Protein AF-A0A812IUZ4-F1 (afdb_monomer_lite)

Radius of gyration: 31.96 Å; chains: 1; bounding box: 84×45×85 Å

Secondary structure (DSSP, 8-state):
-HHHHHHHHHHHHHHTTS----EEE--EEES-SS---SGGGHHHHHHHHHHTT--EEE-S-TT-EEEEEEHHHHHHHHHHHHHS-GGGGTT-S--EEEPP-EEEEHHHHHHHHHHH-S-GGGSPPEEE---HHHHHHHHTS-S----HHHHHTT----S-HHHHHHHHHHHHS-GGG--PPEEGGGSTTEEEEEE-SS-EEEEEEE-TT-BPPPEEE-S-EEEEE-S-EEEEEEETTS--EEEEEPTT-EEEE--SSS-EEEEEEE-SSS-EEEEEEE-GGGTTSPPPSS--------PPTTEEEEEEETTEEEEEE---TT---------S-----PPTT-----------

InterPro domains:
  IPR014710 RmlC-like jelly roll fold [G3DSA:2.60.120.10] (186-280)

Structure (mmCIF, N/CA/C/O backbone):
data_AF-A0A812IUZ4-F1
#
_entry.id   AF-A0A812IUZ4-F1
#
loop_
_atom_site.group_PDB
_atom_site.id
_atom_site.type_symbol
_atom_site.label_atom_id
_atom_site.label_alt_id
_atom_site.label_comp_id
_atom_site.label_asym_id
_atom_site.label_entity_id
_atom_site.label_seq_id
_atom_site.pdbx_PDB_ins_code
_atom_site.Cartn_x
_atom_site.Cartn_y
_atom_site.Cartn_z
_atom_site.occupancy
_atom_site.B_iso_or_equiv
_atom_site.auth_seq_id
_atom_site.auth_comp_id
_atom_site.auth_asym_id
_atom_site.auth_atom_id
_atom_site.pdbx_PDB_model_num
ATOM 1 N N . MET A 1 1 ? 32.723 0.798 -15.925 1.00 70.75 1 MET A N 1
ATOM 2 C CA . MET A 1 1 ? 33.598 0.303 -17.013 1.00 70.75 1 MET A CA 1
ATOM 3 C C . MET A 1 1 ? 32.994 -0.901 -17.735 1.00 70.75 1 MET A C 1
ATOM 5 O O . MET A 1 1 ? 32.743 -0.791 -18.923 1.00 70.75 1 MET A O 1
ATOM 9 N N . THR A 1 2 ? 32.671 -2.006 -17.051 1.00 92.94 2 THR A N 1
ATOM 10 C CA . THR A 1 2 ? 32.256 -3.274 -17.698 1.00 92.94 2 THR A CA 1
ATOM 11 C C . THR A 1 2 ? 31.099 -3.161 -18.702 1.00 92.94 2 THR A C 1
ATOM 13 O O . THR A 1 2 ? 31.208 -3.688 -19.804 1.00 92.94 2 THR A O 1
ATOM 16 N N . LYS A 1 3 ? 30.006 -2.457 -18.375 1.00 94.88 3 LYS A N 1
ATOM 17 C CA . LYS A 1 3 ? 28.840 -2.332 -19.273 1.00 94.88 3 LYS A CA 1
ATOM 18 C C . LYS A 1 3 ? 29.117 -1.513 -20.539 1.00 94.88 3 LYS A C 1
ATOM 20 O O . LYS A 1 3 ? 28.718 -1.940 -21.613 1.00 94.88 3 LYS A O 1
ATOM 25 N N . ALA A 1 4 ? 29.873 -0.420 -20.433 1.00 94.75 4 ALA A N 1
ATOM 26 C CA . ALA A 1 4 ? 30.257 0.390 -21.591 1.00 94.75 4 ALA A CA 1
ATOM 27 C C . ALA A 1 4 ? 31.156 -0.389 -22.572 1.00 94.75 4 ALA A C 1
ATOM 29 O O . ALA A 1 4 ? 30.997 -0.281 -23.782 1.00 94.75 4 ALA A O 1
ATOM 30 N N . CYS A 1 5 ? 32.059 -1.238 -22.066 1.00 97.31 5 CYS A N 1
ATOM 31 C CA . CYS A 1 5 ? 32.857 -2.119 -22.924 1.00 97.31 5 CYS A CA 1
ATOM 32 C C . CYS A 1 5 ? 31.978 -3.115 -23.702 1.00 97.31 5 CYS A C 1
ATOM 34 O O . CYS A 1 5 ? 32.232 -3.363 -24.877 1.00 97.31 5 CYS A O 1
ATOM 36 N N . MET A 1 6 ? 30.933 -3.661 -23.067 1.00 96.75 6 MET A N 1
ATOM 37 C CA . MET A 1 6 ? 30.003 -4.593 -23.718 1.00 96.75 6 MET A CA 1
ATOM 38 C C . MET A 1 6 ? 29.150 -3.909 -24.787 1.00 96.75 6 MET A C 1
ATOM 40 O O . MET A 1 6 ? 28.930 -4.485 -25.846 1.00 96.75 6 MET A O 1
ATOM 44 N N . GLU A 1 7 ? 28.718 -2.673 -24.540 1.00 96.62 7 GLU A N 1
ATOM 45 C CA . GLU A 1 7 ? 28.018 -1.847 -25.530 1.00 96.62 7 GLU A CA 1
ATOM 46 C C . GLU A 1 7 ? 28.850 -1.667 -26.809 1.00 96.62 7 GLU A C 1
ATOM 48 O O . GLU A 1 7 ? 28.374 -1.947 -27.910 1.00 96.62 7 GLU A O 1
ATOM 53 N N . LEU A 1 8 ? 30.123 -1.285 -26.661 1.00 95.88 8 LEU A N 1
ATOM 54 C CA . LEU A 1 8 ? 31.044 -1.126 -27.790 1.00 95.88 8 LEU A CA 1
ATOM 55 C C . LEU A 1 8 ? 31.291 -2.447 -28.529 1.00 95.88 8 LEU A C 1
ATOM 57 O O . LEU A 1 8 ? 31.291 -2.472 -29.760 1.00 95.88 8 LEU A O 1
ATOM 61 N N . LEU A 1 9 ? 31.465 -3.545 -27.789 1.00 96.38 9 LEU A N 1
ATOM 62 C CA . LEU A 1 9 ? 31.681 -4.871 -28.366 1.00 96.38 9 LEU A CA 1
ATOM 63 C C . LEU A 1 9 ? 30.475 -5.338 -29.191 1.00 96.38 9 LEU A C 1
ATOM 65 O O . LEU A 1 9 ? 30.644 -5.806 -30.315 1.00 96.38 9 LEU A O 1
ATOM 69 N N . ILE A 1 10 ? 29.260 -5.178 -28.656 1.00 95.88 10 ILE A N 1
ATOM 70 C CA . ILE A 1 10 ? 28.021 -5.550 -29.353 1.00 95.88 10 ILE A CA 1
ATOM 71 C C . ILE A 1 10 ? 27.843 -4.697 -30.612 1.00 95.88 10 ILE A C 1
ATOM 73 O O . ILE A 1 10 ? 27.482 -5.235 -31.661 1.00 95.88 10 ILE A O 1
ATOM 77 N N . ASN A 1 11 ? 28.144 -3.398 -30.541 1.00 95.38 11 ASN A N 1
ATOM 78 C CA . ASN A 1 11 ? 28.117 -2.519 -31.709 1.00 95.38 11 ASN A CA 1
ATOM 79 C C . ASN A 1 11 ? 29.096 -2.982 -32.803 1.00 95.38 11 ASN A C 1
ATOM 81 O O . ASN A 1 11 ? 28.696 -3.078 -33.966 1.00 95.38 11 ASN A O 1
ATOM 85 N N . ASP A 1 12 ? 30.343 -3.332 -32.460 1.00 96.06 12 ASP A N 1
ATOM 86 C CA . ASP A 1 12 ? 31.312 -3.816 -33.457 1.00 96.06 12 ASP A CA 1
ATOM 87 C C . ASP A 1 12 ? 30.902 -5.167 -34.059 1.00 96.06 12 ASP A C 1
ATOM 89 O O . ASP A 1 12 ? 30.933 -5.340 -35.279 1.00 96.06 12 ASP A O 1
ATOM 93 N N . PHE A 1 13 ? 30.438 -6.103 -33.229 1.00 96.62 13 PHE A N 1
ATOM 94 C CA . PHE A 1 13 ? 29.978 -7.412 -33.699 1.00 96.62 13 PHE A CA 1
ATOM 95 C C . PHE A 1 13 ? 28.753 -7.284 -34.610 1.00 96.62 13 PHE A C 1
ATOM 97 O O . PHE A 1 13 ? 28.656 -7.998 -35.608 1.00 96.62 13 PHE A O 1
ATOM 104 N N . THR A 1 14 ? 27.856 -6.341 -34.312 1.00 94.75 14 THR A N 1
ATOM 105 C CA . THR A 1 14 ? 26.679 -6.078 -35.148 1.00 94.75 14 THR A CA 1
ATOM 106 C C . THR A 1 14 ? 27.063 -5.460 -36.483 1.00 94.75 14 THR A C 1
ATOM 108 O O . THR A 1 14 ? 26.625 -5.932 -37.527 1.00 94.75 14 THR A O 1
ATOM 111 N N . ARG A 1 15 ? 27.953 -4.459 -36.486 1.00 93.06 15 ARG A N 1
ATOM 112 C CA . ARG A 1 15 ? 28.481 -3.853 -37.720 1.00 93.06 15 ARG A CA 1
ATOM 113 C C . ARG A 1 15 ? 29.168 -4.876 -38.627 1.00 93.06 15 ARG A C 1
ATOM 115 O O . ARG A 1 15 ? 29.108 -4.754 -39.847 1.00 93.06 15 ARG A O 1
ATOM 122 N N . ARG A 1 16 ? 29.851 -5.860 -38.036 1.00 95.06 16 ARG A N 1
ATOM 123 C CA . ARG A 1 16 ? 30.539 -6.944 -38.755 1.00 95.06 16 ARG A CA 1
ATOM 124 C C . ARG A 1 16 ? 29.613 -8.097 -39.153 1.00 95.06 16 ARG A C 1
ATOM 126 O O . ARG A 1 16 ? 30.103 -9.082 -39.695 1.00 95.06 16 ARG A O 1
ATOM 133 N N . ASN A 1 17 ? 28.305 -7.972 -38.914 1.00 93.06 17 ASN A N 1
ATOM 134 C CA . ASN A 1 17 ? 27.285 -8.985 -39.192 1.00 93.06 17 ASN A CA 1
ATOM 135 C C . ASN A 1 17 ? 27.531 -10.328 -38.482 1.00 93.06 17 ASN A C 1
ATOM 137 O O . ASN A 1 17 ? 27.126 -11.378 -38.974 1.00 93.06 17 ASN A O 1
ATOM 141 N N . PHE A 1 18 ? 28.196 -10.312 -37.323 1.00 96.69 18 PHE A N 1
ATOM 142 C CA . PHE A 1 18 ? 28.367 -11.515 -36.503 1.00 96.69 18 PHE A CA 1
ATOM 143 C C . PHE A 1 18 ? 27.127 -11.816 -35.661 1.00 96.69 18 PHE A C 1
ATOM 145 O O . PHE A 1 18 ? 26.836 -12.976 -35.387 1.00 96.69 18 PHE A O 1
ATOM 152 N N . VAL A 1 19 ? 26.400 -10.772 -35.253 1.00 95.00 19 VAL A N 1
ATOM 153 C CA . VAL A 1 19 ? 25.140 -10.849 -34.500 1.00 95.00 19 VAL A CA 1
ATOM 154 C C . VAL A 1 19 ? 24.210 -9.715 -34.935 1.00 95.00 19 VAL A C 1
ATOM 156 O O . VAL A 1 19 ? 24.679 -8.693 -35.423 1.00 95.00 19 VAL A O 1
ATOM 159 N N . ASP A 1 20 ? 22.904 -9.844 -34.705 1.00 94.12 20 ASP A N 1
ATOM 160 C CA . ASP A 1 20 ? 21.959 -8.717 -34.767 1.00 94.12 20 ASP A CA 1
ATOM 161 C C . ASP A 1 20 ? 21.753 -8.144 -33.354 1.00 94.12 20 ASP A C 1
ATOM 163 O O . ASP A 1 20 ? 20.811 -8.491 -32.633 1.00 94.12 20 ASP A O 1
ATOM 167 N N . GLY A 1 21 ? 22.725 -7.349 -32.902 1.00 94.75 21 GLY A N 1
ATOM 168 C CA . GLY A 1 21 ? 22.805 -6.870 -31.527 1.00 94.75 21 GLY A CA 1
ATOM 169 C C . GLY A 1 21 ? 21.864 -5.706 -31.226 1.00 94.75 21 GLY A C 1
ATOM 170 O O . GLY A 1 21 ? 21.647 -4.812 -32.044 1.00 94.75 21 GLY A O 1
ATOM 171 N N . ARG A 1 22 ? 21.332 -5.702 -30.001 1.00 94.69 22 ARG A N 1
ATOM 172 C CA . ARG A 1 22 ? 20.475 -4.652 -29.433 1.00 94.69 22 ARG A CA 1
ATOM 173 C C . ARG A 1 22 ? 20.888 -4.442 -27.981 1.00 94.69 22 ARG A C 1
ATOM 175 O O . ARG A 1 22 ? 21.024 -5.424 -27.250 1.00 94.69 22 ARG A O 1
ATOM 182 N N . VAL A 1 23 ? 21.082 -3.196 -27.550 1.00 95.88 23 VAL A N 1
ATOM 183 C CA . VAL A 1 23 ? 21.494 -2.897 -26.172 1.00 95.88 23 VAL A CA 1
ATOM 184 C C . VAL A 1 23 ? 20.559 -1.882 -25.528 1.00 95.88 23 VAL A C 1
ATOM 186 O O . VAL A 1 23 ? 20.437 -0.742 -25.970 1.00 95.88 23 VAL A O 1
ATOM 189 N N . ALA A 1 24 ? 19.916 -2.308 -24.444 1.00 96.31 24 ALA A N 1
ATOM 190 C CA . ALA A 1 24 ? 19.036 -1.480 -23.633 1.00 96.31 24 ALA A CA 1
ATOM 191 C C . ALA A 1 24 ? 19.748 -1.042 -22.347 1.00 96.31 24 ALA A C 1
ATOM 193 O O . ALA A 1 24 ? 20.126 -1.873 -21.517 1.00 96.31 24 ALA A O 1
ATOM 194 N N . ARG A 1 25 ? 19.884 0.271 -22.150 1.00 96.25 25 ARG A N 1
ATOM 195 C CA . ARG A 1 25 ? 20.281 0.856 -20.866 1.00 96.25 25 ARG A CA 1
ATOM 196 C C . ARG A 1 25 ? 19.036 1.003 -20.005 1.00 96.25 25 ARG A C 1
ATOM 198 O O . ARG A 1 25 ? 18.167 1.828 -20.292 1.00 96.25 25 ARG A O 1
ATOM 205 N N . LEU A 1 26 ? 18.936 0.155 -18.987 1.00 95.31 26 LEU A N 1
ATOM 206 C CA . LEU A 1 26 ? 17.773 0.101 -18.109 1.00 95.31 26 LEU A CA 1
ATOM 207 C C . LEU A 1 26 ? 17.853 1.208 -17.039 1.00 95.31 26 LEU A C 1
ATOM 209 O O . LEU A 1 26 ? 18.923 1.386 -16.452 1.00 95.31 26 LEU A O 1
ATOM 213 N N . PRO A 1 27 ? 16.737 1.896 -16.745 1.00 95.06 27 PRO A N 1
ATOM 214 C CA . PRO A 1 27 ? 16.579 2.707 -15.545 1.00 95.06 27 PRO A CA 1
ATOM 215 C C . PRO A 1 27 ? 16.565 1.822 -14.293 1.00 95.06 27 PRO A C 1
ATOM 217 O O . PRO A 1 27 ? 16.608 0.587 -14.368 1.00 95.06 27 PRO A O 1
ATOM 220 N N . THR A 1 28 ? 16.426 2.438 -13.120 1.00 94.62 28 THR A N 1
ATOM 221 C CA . THR A 1 28 ? 16.206 1.674 -11.889 1.00 94.62 28 THR A CA 1
ATOM 222 C C . THR A 1 28 ? 14.823 1.024 -11.907 1.00 94.62 28 THR A C 1
ATOM 224 O O . THR A 1 28 ? 13.794 1.691 -11.869 1.00 94.62 28 THR A O 1
ATOM 227 N N . VAL A 1 29 ? 14.799 -0.307 -11.961 1.00 94.75 29 VAL A N 1
ATOM 228 C CA . VAL A 1 29 ? 13.561 -1.098 -12.008 1.00 94.75 29 VAL A CA 1
ATOM 229 C C . VAL A 1 29 ? 12.943 -1.206 -10.617 1.00 94.75 29 VAL A C 1
ATOM 231 O O . VAL A 1 29 ? 13.605 -1.737 -9.716 1.00 94.75 29 VAL A O 1
ATOM 234 N N . ILE A 1 30 ? 11.698 -0.741 -10.461 1.00 95.69 30 ILE A N 1
ATOM 235 C CA . ILE A 1 30 ? 10.949 -0.734 -9.194 1.00 95.69 30 ILE A CA 1
ATOM 236 C C . ILE A 1 30 ? 9.468 -1.134 -9.380 1.00 95.69 30 ILE A C 1
ATOM 238 O O . ILE A 1 30 ? 8.933 -0.999 -10.478 1.00 95.69 30 ILE A O 1
ATOM 242 N N . PRO A 1 31 ? 8.788 -1.569 -8.305 1.00 93.94 31 PRO A N 1
ATOM 243 C CA . PRO A 1 31 ? 9.379 -2.125 -7.096 1.00 93.94 31 PRO A CA 1
ATOM 244 C C . PRO A 1 31 ? 9.924 -3.521 -7.404 1.00 93.94 31 PRO A C 1
ATOM 246 O O . PRO A 1 31 ? 9.325 -4.285 -8.160 1.00 93.94 31 PRO A O 1
ATOM 249 N N . ARG A 1 32 ? 11.070 -3.874 -6.821 1.00 91.69 32 ARG A N 1
ATOM 250 C CA . ARG A 1 32 ? 11.578 -5.252 -6.899 1.00 91.69 32 ARG A CA 1
ATOM 251 C C . ARG A 1 32 ? 10.920 -6.116 -5.827 1.00 91.69 32 ARG A C 1
ATOM 253 O O . ARG A 1 32 ? 10.988 -5.707 -4.671 1.00 91.69 32 ARG A O 1
ATOM 260 N N . PRO A 1 33 ? 10.388 -7.310 -6.149 1.00 87.50 33 PRO A N 1
ATOM 261 C CA . PRO A 1 33 ? 9.753 -8.191 -5.161 1.00 87.50 33 PRO A CA 1
ATOM 262 C C . PRO A 1 33 ? 10.665 -8.586 -3.995 1.00 87.50 33 PRO A C 1
ATOM 264 O O . PRO A 1 33 ? 10.203 -8.686 -2.859 1.00 87.50 33 PRO A O 1
ATOM 267 N N . GLU A 1 34 ? 11.960 -8.746 -4.271 1.00 86.56 34 GLU A N 1
ATOM 268 C CA . GLU A 1 34 ? 12.972 -9.123 -3.286 1.00 86.56 34 GLU A CA 1
ATOM 269 C C . GLU A 1 34 ? 13.919 -7.959 -2.947 1.00 86.56 34 GLU A C 1
ATOM 271 O O . GLU A 1 34 ? 14.242 -7.138 -3.824 1.00 86.56 34 GLU A O 1
ATOM 276 N N . PRO A 1 35 ? 14.369 -7.857 -1.681 1.00 83.69 35 PRO A N 1
ATOM 277 C CA . PRO A 1 35 ? 15.307 -6.832 -1.241 1.00 83.69 35 PRO A CA 1
ATOM 278 C C . PRO A 1 35 ? 16.663 -6.965 -1.934 1.00 83.69 35 PRO A C 1
ATOM 280 O O . PRO A 1 35 ? 17.095 -8.042 -2.340 1.00 83.69 35 PRO A O 1
ATOM 283 N N . ASN A 1 36 ? 17.357 -5.837 -2.062 1.00 83.88 36 ASN A N 1
ATOM 284 C CA . ASN A 1 36 ? 18.739 -5.792 -2.521 1.00 83.88 36 ASN A CA 1
ATOM 285 C C . ASN A 1 36 ? 19.501 -4.691 -1.775 1.00 83.88 36 ASN A C 1
ATOM 287 O O . ASN A 1 36 ? 18.893 -3.779 -1.228 1.00 83.88 36 ASN A O 1
ATOM 291 N N . SER A 1 37 ? 20.829 -4.770 -1.784 1.00 81.62 37 SER A N 1
ATOM 292 C CA . SER A 1 37 ? 21.727 -3.821 -1.112 1.00 81.62 37 SER A CA 1
ATOM 293 C C . SER A 1 37 ? 22.181 -2.650 -1.997 1.00 81.62 37 SER A C 1
ATOM 295 O O . SER A 1 37 ? 23.149 -1.962 -1.673 1.00 81.62 37 SER A O 1
ATOM 297 N N . GLY A 1 38 ? 21.534 -2.424 -3.144 1.00 85.12 38 GLY A N 1
ATOM 298 C CA . GLY A 1 38 ? 21.890 -1.329 -4.044 1.00 85.12 38 GLY A CA 1
ATOM 299 C C . GLY A 1 38 ? 21.536 0.038 -3.455 1.00 85.12 38 GLY A C 1
ATOM 300 O O . GLY A 1 38 ? 20.523 0.179 -2.780 1.00 85.12 38 GLY A O 1
ATOM 301 N N . LEU A 1 39 ? 22.317 1.080 -3.769 1.00 86.69 39 LEU A N 1
ATOM 302 C CA . LEU A 1 39 ? 22.005 2.454 -3.334 1.00 86.69 39 LEU A CA 1
ATOM 303 C C . LEU A 1 39 ? 20.568 2.902 -3.690 1.00 86.69 39 LEU A C 1
ATOM 305 O O . LEU A 1 39 ? 19.929 3.530 -2.849 1.00 86.69 39 LEU A O 1
ATOM 309 N N . PRO A 1 40 ? 20.018 2.575 -4.879 1.00 91.38 40 PRO A N 1
ATOM 310 C CA . PRO A 1 40 ? 18.638 2.923 -5.225 1.00 91.38 40 PRO A CA 1
ATOM 311 C C . PRO A 1 40 ? 17.563 2.016 -4.595 1.00 91.38 40 PRO A C 1
ATOM 313 O O . PRO A 1 40 ? 16.390 2.164 -4.939 1.00 91.38 40 PRO A O 1
ATOM 316 N N . ALA A 1 41 ? 17.913 1.067 -3.715 1.00 92.12 41 ALA A N 1
ATOM 317 C CA . ALA A 1 41 ? 16.961 0.106 -3.141 1.00 92.12 41 ALA A CA 1
ATOM 318 C C . ALA A 1 41 ? 15.777 0.786 -2.438 1.00 92.12 41 ALA A C 1
ATOM 320 O O . ALA A 1 41 ? 14.643 0.334 -2.592 1.00 92.12 41 ALA A O 1
ATOM 321 N N . ALA A 1 42 ? 16.010 1.943 -1.809 1.00 94.81 42 ALA A N 1
ATOM 322 C CA . ALA A 1 42 ? 14.976 2.727 -1.136 1.00 94.81 42 ALA A CA 1
ATOM 323 C C . ALA A 1 42 ? 13.779 3.092 -2.044 1.00 94.81 42 ALA A C 1
ATOM 325 O O . ALA A 1 42 ? 12.660 3.211 -1.553 1.00 94.81 42 ALA A O 1
ATOM 326 N N . PHE A 1 43 ? 13.981 3.221 -3.365 1.00 96.25 43 PHE A N 1
ATOM 327 C CA . PHE A 1 43 ? 12.897 3.485 -4.328 1.00 96.25 43 PHE A CA 1
ATOM 328 C C . PHE A 1 43 ? 11.983 2.269 -4.540 1.00 96.25 43 PHE A C 1
ATOM 330 O O . PHE A 1 43 ? 10.831 2.427 -4.929 1.00 96.25 43 PHE A O 1
ATOM 337 N N . SER A 1 44 ? 12.475 1.052 -4.285 1.00 96.12 44 SER A N 1
ATOM 338 C CA . SER A 1 44 ? 11.616 -0.132 -4.159 1.00 96.12 44 SER A CA 1
ATOM 339 C C . SER A 1 44 ? 11.019 -0.232 -2.761 1.00 96.12 44 SER A C 1
ATOM 341 O O . SER A 1 44 ? 9.837 -0.536 -2.641 1.00 96.12 44 SER A O 1
ATOM 343 N N . ASP A 1 45 ? 11.811 0.030 -1.720 1.00 95.50 45 ASP A N 1
ATOM 344 C CA . ASP A 1 45 ? 11.404 -0.188 -0.328 1.00 95.50 45 ASP A CA 1
ATOM 345 C C . ASP A 1 45 ? 10.239 0.718 0.087 1.00 95.50 45 ASP A C 1
ATOM 347 O O . ASP A 1 45 ? 9.329 0.246 0.764 1.00 95.50 45 ASP A O 1
ATOM 351 N N . VAL A 1 46 ? 10.206 1.970 -0.398 1.00 96.06 46 VAL A N 1
ATOM 352 C CA . VAL A 1 46 ? 9.105 2.927 -0.157 1.00 96.06 46 VAL A CA 1
ATOM 353 C C . VAL A 1 46 ? 7.747 2.435 -0.672 1.00 96.06 46 VAL A C 1
ATOM 355 O O . VAL A 1 46 ? 6.716 2.896 -0.197 1.00 96.06 46 VAL A O 1
ATOM 358 N N . LEU A 1 47 ? 7.733 1.497 -1.624 1.00 94.88 47 LEU A N 1
ATOM 359 C CA . LEU A 1 47 ? 6.513 0.867 -2.131 1.00 94.88 47 LEU A CA 1
ATOM 360 C C . LEU A 1 47 ? 6.327 -0.536 -1.546 1.00 94.88 47 LEU A C 1
ATOM 362 O O . LEU A 1 47 ? 5.278 -0.842 -0.988 1.00 94.88 47 LEU A O 1
ATOM 366 N N . ARG A 1 48 ? 7.347 -1.393 -1.653 1.00 93.69 48 ARG A N 1
ATOM 367 C CA . ARG A 1 48 ? 7.257 -2.818 -1.318 1.00 93.69 48 ARG A CA 1
ATOM 368 C C . ARG A 1 48 ? 6.969 -3.073 0.155 1.00 93.69 48 ARG A C 1
ATOM 370 O O . ARG A 1 48 ? 6.134 -3.923 0.452 1.00 93.69 48 ARG A O 1
ATOM 377 N N . GLU A 1 49 ? 7.718 -2.441 1.057 1.00 92.62 49 GLU A N 1
ATOM 378 C CA . GLU A 1 49 ? 7.602 -2.749 2.486 1.00 92.62 49 GLU A CA 1
ATOM 379 C C . GLU A 1 49 ? 6.237 -2.313 3.032 1.00 92.62 49 GLU A C 1
ATOM 381 O O . GLU A 1 49 ? 5.534 -3.172 3.577 1.00 92.62 49 GLU A O 1
ATOM 386 N N . PRO A 1 50 ? 5.776 -1.069 2.780 1.00 91.81 50 PRO A N 1
ATOM 387 C CA . PRO A 1 50 ? 4.464 -0.626 3.229 1.00 91.81 50 PRO A CA 1
ATOM 388 C C . PRO A 1 50 ? 3.327 -1.464 2.655 1.00 91.81 50 PRO A C 1
ATOM 390 O O . PRO A 1 50 ? 2.446 -1.864 3.406 1.00 91.81 50 PRO A O 1
ATOM 393 N N . LEU A 1 51 ? 3.376 -1.805 1.361 1.00 87.62 51 LEU A N 1
ATOM 394 C CA . LEU A 1 51 ? 2.368 -2.655 0.717 1.00 87.62 51 LEU A CA 1
ATOM 395 C C . LEU A 1 51 ? 2.288 -4.072 1.307 1.00 87.62 51 LEU A C 1
ATOM 397 O O . LEU A 1 51 ? 1.276 -4.743 1.147 1.00 87.62 51 LEU A O 1
ATOM 401 N N . ARG A 1 52 ? 3.332 -4.531 2.004 1.00 85.38 52 ARG A N 1
ATOM 402 C CA . ARG A 1 52 ? 3.350 -5.804 2.743 1.00 85.38 52 ARG A CA 1
ATOM 403 C C . ARG A 1 52 ? 3.032 -5.634 4.234 1.00 85.38 52 ARG A C 1
ATOM 405 O O . ARG A 1 52 ? 3.258 -6.563 5.006 1.00 85.38 52 ARG A O 1
ATOM 412 N N . GLY A 1 53 ? 2.575 -4.455 4.658 1.00 85.44 53 GLY A N 1
ATOM 413 C CA . GLY A 1 53 ? 2.334 -4.124 6.064 1.00 85.44 53 GLY A CA 1
ATOM 414 C C . GLY A 1 53 ? 3.612 -4.015 6.908 1.00 85.44 53 GLY A C 1
ATOM 415 O O . GLY A 1 53 ? 3.538 -4.009 8.135 1.00 85.44 53 GLY A O 1
ATOM 416 N N . ARG A 1 54 ? 4.798 -3.959 6.284 1.00 87.06 54 ARG A N 1
ATOM 417 C CA . ARG A 1 54 ? 6.095 -3.928 6.979 1.00 87.06 54 ARG A CA 1
ATOM 418 C C . ARG A 1 54 ? 6.636 -2.499 7.068 1.00 87.06 54 ARG A C 1
ATOM 420 O O . ARG A 1 54 ? 6.527 -1.751 6.096 1.00 87.06 54 ARG A O 1
ATOM 427 N N . PRO A 1 55 ? 7.233 -2.097 8.202 1.00 91.12 55 PRO A N 1
ATOM 428 C CA . PRO A 1 55 ? 7.816 -0.768 8.323 1.00 91.12 55 PRO A CA 1
ATOM 429 C C . PRO A 1 55 ? 8.986 -0.584 7.346 1.00 91.12 55 PRO A C 1
ATOM 431 O O . PRO A 1 55 ? 9.776 -1.502 7.125 1.00 91.12 55 PRO A O 1
ATOM 434 N N . ALA A 1 56 ? 9.110 0.622 6.796 1.00 93.88 56 ALA A N 1
ATOM 435 C CA . ALA A 1 56 ? 10.161 1.006 5.861 1.00 93.88 56 ALA A CA 1
ATOM 436 C C . ALA A 1 56 ? 10.984 2.158 6.449 1.00 93.88 56 ALA A C 1
ATOM 438 O O . ALA A 1 56 ? 10.489 3.279 6.556 1.00 93.88 56 ALA A O 1
ATOM 439 N N . VAL A 1 57 ? 12.242 1.894 6.808 1.00 94.88 57 VAL A N 1
ATOM 440 C CA . VAL A 1 57 ? 13.184 2.933 7.251 1.00 94.88 57 VAL A CA 1
ATOM 441 C C . VAL A 1 57 ? 14.054 3.341 6.066 1.00 94.88 57 VAL A C 1
ATOM 443 O O . VAL A 1 57 ? 14.937 2.598 5.636 1.00 94.88 57 VAL A O 1
ATOM 446 N N . LEU A 1 58 ? 13.796 4.521 5.509 1.00 95.56 58 LEU A N 1
ATOM 447 C CA . LEU A 1 58 ? 14.451 5.007 4.299 1.00 95.56 58 LEU A CA 1
ATOM 448 C C . LEU A 1 58 ? 15.664 5.868 4.655 1.00 95.56 58 LEU A C 1
ATOM 450 O O . LEU A 1 58 ? 15.543 6.925 5.270 1.00 95.56 58 LEU A O 1
ATOM 454 N N . ARG A 1 59 ? 16.846 5.438 4.205 1.00 95.25 59 ARG A N 1
ATOM 455 C CA . ARG A 1 59 ? 18.138 6.109 4.459 1.00 95.25 59 ARG A CA 1
ATOM 456 C C . ARG A 1 59 ? 18.449 7.261 3.496 1.00 95.25 59 ARG A C 1
ATOM 458 O O . ARG A 1 59 ? 19.573 7.755 3.456 1.00 95.25 59 ARG A O 1
ATOM 465 N N . LEU A 1 60 ? 17.472 7.684 2.700 1.00 96.06 60 LEU A N 1
ATOM 466 C CA . LEU A 1 60 ? 17.588 8.757 1.713 1.00 96.06 60 LEU A CA 1
ATOM 467 C C . LEU A 1 60 ? 16.602 9.881 2.033 1.00 96.06 60 LEU A C 1
ATOM 469 O O . LEU A 1 60 ? 15.584 9.645 2.680 1.00 96.06 60 LEU A O 1
ATOM 473 N N . LYS A 1 61 ? 16.880 11.103 1.565 1.00 96.44 61 LYS A N 1
ATOM 474 C CA . LYS A 1 61 ? 15.947 12.224 1.743 1.00 96.44 61 LYS A CA 1
ATOM 475 C C . LYS A 1 61 ? 14.69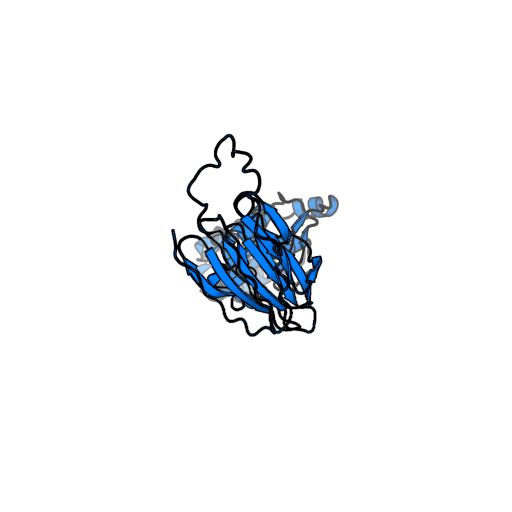0 12.052 0.871 1.00 96.44 61 LYS A C 1
ATOM 477 O O . LYS A 1 61 ? 14.813 11.542 -0.245 1.00 96.44 61 LYS A O 1
ATOM 482 N N . PRO A 1 62 ? 13.509 12.516 1.325 1.00 96.56 62 PRO A N 1
ATOM 483 C CA . PRO A 1 62 ? 12.264 12.430 0.554 1.00 96.56 62 PRO A CA 1
ATOM 484 C C . PRO A 1 62 ? 12.338 13.072 -0.842 1.00 96.56 62 PRO A C 1
ATOM 486 O O . PRO A 1 62 ? 11.744 12.562 -1.788 1.00 96.56 62 PRO A O 1
ATOM 489 N N . ASP A 1 63 ? 13.103 14.155 -0.984 1.00 96.38 63 ASP A N 1
ATOM 490 C CA . ASP A 1 63 ? 13.270 14.930 -2.219 1.00 96.38 63 ASP A CA 1
ATOM 491 C C . ASP A 1 63 ? 14.311 14.340 -3.189 1.00 96.38 63 ASP A C 1
ATOM 493 O O . ASP A 1 63 ? 14.504 14.865 -4.288 1.00 96.38 63 ASP A O 1
ATOM 497 N N . MET A 1 64 ? 14.976 13.234 -2.825 1.00 95.06 64 MET A N 1
ATOM 498 C CA . MET A 1 64 ? 15.934 12.571 -3.711 1.00 95.06 64 MET A CA 1
ATOM 499 C C . MET A 1 64 ? 15.234 12.075 -4.971 1.00 95.06 64 MET A C 1
ATOM 501 O O . MET A 1 64 ? 14.364 11.206 -4.913 1.00 95.06 64 MET A O 1
ATOM 505 N N . LYS A 1 65 ? 15.662 12.605 -6.119 1.00 95.25 65 LYS A N 1
ATOM 506 C CA . LYS A 1 65 ? 15.108 12.289 -7.435 1.00 95.25 65 LYS A CA 1
ATOM 507 C C . LYS A 1 65 ? 15.902 11.197 -8.142 1.00 95.25 65 LYS A C 1
ATOM 509 O O . LYS A 1 65 ? 17.133 11.203 -8.113 1.00 95.25 65 LYS A O 1
ATOM 514 N N . HIS A 1 66 ? 15.210 10.296 -8.835 1.00 96.12 66 HIS A N 1
ATOM 515 C CA . HIS A 1 66 ? 15.850 9.235 -9.607 1.00 96.12 66 HIS A CA 1
ATOM 516 C C . HIS A 1 66 ? 15.029 8.805 -10.830 1.00 96.12 66 HIS A C 1
ATOM 518 O O . HIS A 1 66 ? 13.810 8.975 -10.868 1.00 96.12 66 HIS A O 1
ATOM 524 N N . ALA A 1 67 ? 15.712 8.252 -11.838 1.00 96.31 67 ALA A N 1
ATOM 525 C CA . ALA A 1 67 ? 15.081 7.683 -13.025 1.00 96.31 67 ALA A CA 1
ATOM 526 C C . ALA A 1 67 ? 14.671 6.226 -12.759 1.00 96.31 67 ALA A C 1
ATOM 528 O O . ALA A 1 67 ? 15.521 5.361 -12.525 1.00 96.31 67 ALA A O 1
ATOM 529 N N . VAL A 1 68 ? 13.369 5.953 -12.803 1.00 96.62 68 VAL A N 1
ATOM 530 C CA . VAL A 1 68 ? 12.784 4.655 -12.454 1.00 96.62 68 VAL A CA 1
ATOM 531 C C . VAL A 1 68 ? 11.881 4.116 -13.562 1.00 96.62 68 VAL A C 1
ATOM 533 O O . VAL A 1 68 ? 11.410 4.871 -14.413 1.00 96.62 68 VAL A O 1
ATOM 536 N N . CYS A 1 69 ? 11.642 2.806 -13.563 1.00 96.00 69 CYS A N 1
ATOM 537 C CA . CYS A 1 69 ? 10.719 2.149 -14.489 1.00 96.00 69 CYS A CA 1
ATOM 538 C C . CYS A 1 69 ? 10.032 0.948 -13.825 1.00 96.00 69 CYS A C 1
ATOM 540 O O . CYS A 1 69 ? 10.669 0.203 -13.073 1.00 96.00 69 CYS A O 1
ATOM 542 N N . GLY A 1 70 ? 8.745 0.760 -14.122 1.00 94.94 70 GLY A N 1
ATOM 543 C CA . GLY A 1 70 ? 7.977 -0.414 -13.725 1.00 94.94 70 GLY A CA 1
ATOM 544 C C . GLY A 1 70 ? 8.436 -1.671 -14.466 1.00 94.94 70 GLY A C 1
ATOM 545 O O . GLY A 1 70 ? 8.717 -1.646 -15.667 1.00 94.94 70 GLY A O 1
ATOM 546 N N . TYR A 1 71 ? 8.490 -2.812 -13.773 1.00 91.56 71 TYR A N 1
ATOM 547 C CA . TYR A 1 71 ? 8.961 -4.070 -14.370 1.00 91.56 71 TYR A CA 1
ATOM 548 C C . TYR A 1 71 ? 8.101 -4.526 -15.565 1.00 91.56 71 TYR A C 1
ATOM 550 O O . TYR A 1 71 ? 8.651 -5.021 -16.548 1.00 91.56 71 TYR A O 1
ATOM 558 N N . ARG A 1 72 ? 6.778 -4.302 -15.542 1.00 89.44 72 ARG A N 1
ATOM 559 C CA . ARG A 1 72 ? 5.867 -4.670 -16.645 1.00 89.44 72 ARG A CA 1
ATOM 560 C C . ARG A 1 72 ? 6.167 -3.912 -17.935 1.00 89.44 72 ARG A C 1
ATOM 562 O O . ARG A 1 72 ? 6.317 -4.523 -18.995 1.00 89.44 72 ARG A O 1
ATOM 569 N N . VAL A 1 73 ? 6.297 -2.587 -17.843 1.00 89.81 73 VAL A N 1
ATOM 570 C CA . VAL A 1 73 ? 6.652 -1.735 -18.988 1.00 89.81 73 VAL A CA 1
ATOM 571 C C . VAL A 1 73 ? 8.040 -2.090 -19.506 1.00 89.81 73 VAL A C 1
ATOM 573 O O . VAL A 1 73 ? 8.232 -2.203 -20.719 1.00 89.81 73 VAL A O 1
ATOM 576 N N . LEU A 1 74 ? 8.992 -2.351 -18.607 1.00 94.88 74 LEU A N 1
ATOM 577 C CA . LEU A 1 74 ? 10.331 -2.771 -18.997 1.00 94.88 74 LEU A CA 1
ATOM 578 C C . LEU A 1 74 ? 10.326 -4.086 -19.780 1.00 94.88 74 LEU A C 1
ATOM 580 O O . LEU A 1 74 ? 10.930 -4.148 -20.849 1.00 94.88 74 LEU A O 1
ATOM 584 N N . ILE A 1 75 ? 9.632 -5.115 -19.283 1.00 94.00 75 ILE A N 1
ATOM 585 C CA . ILE A 1 75 ? 9.514 -6.418 -19.955 1.00 94.00 75 ILE A CA 1
ATOM 586 C C . ILE A 1 75 ? 8.904 -6.235 -21.345 1.00 94.00 75 ILE A C 1
ATOM 588 O O . ILE A 1 75 ? 9.477 -6.705 -22.330 1.00 94.00 75 ILE A O 1
ATOM 592 N N . ARG A 1 76 ? 7.793 -5.493 -21.446 1.00 94.56 76 ARG A N 1
ATOM 593 C CA . ARG A 1 76 ? 7.153 -5.194 -22.735 1.00 94.56 76 ARG A CA 1
ATOM 594 C C . ARG A 1 76 ? 8.126 -4.526 -23.702 1.00 94.56 76 ARG A C 1
ATOM 596 O O . ARG A 1 76 ? 8.202 -4.926 -24.862 1.00 94.56 76 ARG A O 1
ATOM 603 N N . ASN A 1 77 ? 8.878 -3.536 -23.234 1.00 95.69 77 ASN A N 1
ATOM 604 C CA . ASN A 1 77 ? 9.827 -2.825 -24.076 1.00 95.69 77 ASN A CA 1
ATOM 605 C C . ASN A 1 77 ? 11.033 -3.688 -24.484 1.00 95.69 77 ASN A C 1
ATOM 607 O O . ASN A 1 77 ? 11.509 -3.545 -25.605 1.00 95.69 77 ASN A O 1
ATOM 611 N N . LEU A 1 78 ? 11.522 -4.580 -23.615 1.00 96.88 78 LEU A N 1
ATOM 612 C CA . LEU A 1 78 ? 12.604 -5.513 -23.950 1.00 96.88 78 LEU A CA 1
ATOM 613 C C . LEU A 1 78 ? 12.164 -6.522 -25.017 1.00 96.88 78 LEU A C 1
ATOM 615 O O . LEU A 1 78 ? 12.906 -6.756 -25.970 1.00 96.88 78 LEU A O 1
ATOM 619 N N . ILE A 1 79 ? 10.947 -7.063 -24.896 1.00 96.94 79 ILE A N 1
ATOM 620 C CA . ILE A 1 79 ? 10.345 -7.943 -25.909 1.00 96.94 79 ILE A CA 1
ATOM 621 C C . ILE A 1 79 ? 10.174 -7.188 -27.232 1.00 96.94 79 ILE A C 1
ATOM 623 O O . ILE A 1 79 ? 10.542 -7.699 -28.288 1.00 96.94 79 ILE A O 1
ATOM 627 N N . HIS A 1 80 ? 9.651 -5.959 -27.181 1.00 95.81 80 HIS A N 1
ATOM 628 C CA . HIS A 1 80 ? 9.487 -5.115 -28.365 1.00 95.81 80 HIS A CA 1
ATOM 629 C C . HIS A 1 80 ? 10.824 -4.846 -29.056 1.00 95.81 80 HIS A C 1
ATOM 631 O O . HIS A 1 80 ? 10.960 -5.101 -30.248 1.00 95.81 80 HIS A O 1
ATOM 637 N N . LEU A 1 81 ? 11.833 -4.409 -28.296 1.00 96.19 81 LEU A N 1
ATOM 638 C CA . LEU A 1 81 ? 13.174 -4.153 -28.811 1.00 96.19 81 LEU A CA 1
ATOM 639 C C . LEU A 1 81 ? 13.753 -5.398 -29.491 1.00 96.19 81 LEU A C 1
ATOM 641 O O . LEU A 1 81 ? 14.261 -5.291 -30.606 1.00 96.19 81 LEU A O 1
ATOM 645 N N . ALA A 1 82 ? 13.643 -6.565 -28.849 1.00 95.62 82 ALA A N 1
ATOM 646 C CA . ALA A 1 82 ? 14.128 -7.834 -29.389 1.00 95.62 82 ALA A CA 1
ATOM 647 C C . ALA A 1 82 ? 13.457 -8.216 -30.720 1.00 95.62 82 ALA A C 1
ATOM 649 O O . ALA A 1 82 ? 14.127 -8.749 -31.600 1.00 95.62 82 ALA A O 1
ATOM 650 N N . ASN A 1 83 ? 12.169 -7.901 -30.884 1.00 95.81 83 ASN A N 1
ATOM 651 C CA . ASN A 1 83 ? 11.383 -8.246 -32.071 1.00 95.81 83 ASN A CA 1
ATOM 652 C C . ASN A 1 83 ? 11.446 -7.206 -33.202 1.00 95.81 83 ASN A C 1
ATOM 654 O O . ASN A 1 83 ? 10.963 -7.481 -34.301 1.00 95.81 83 ASN A O 1
ATOM 658 N N . LEU A 1 84 ? 12.018 -6.018 -32.973 1.00 95.31 84 LEU A N 1
ATOM 659 C CA . LEU A 1 84 ? 12.162 -5.014 -34.029 1.00 95.31 84 LEU A CA 1
ATOM 660 C C . LEU A 1 84 ? 13.029 -5.551 -35.177 1.00 95.31 84 LEU A C 1
ATOM 662 O O . LEU A 1 84 ? 14.103 -6.101 -34.912 1.00 95.31 84 LEU A O 1
ATOM 666 N N . PRO A 1 85 ? 12.634 -5.354 -36.448 1.00 93.75 85 PRO A N 1
ATOM 667 C CA . PRO A 1 85 ? 13.457 -5.769 -37.576 1.00 93.75 85 PRO A CA 1
ATOM 668 C C . PRO A 1 85 ? 14.769 -4.979 -37.592 1.00 93.75 85 PRO A C 1
ATOM 670 O O . PRO A 1 85 ? 14.789 -3.792 -37.265 1.00 93.75 85 PRO A O 1
ATOM 673 N N . ALA A 1 86 ? 15.864 -5.599 -38.041 1.00 90.88 86 ALA A N 1
ATOM 674 C CA . ALA A 1 86 ? 17.174 -4.941 -38.111 1.00 90.88 86 ALA A CA 1
ATOM 675 C C . ALA A 1 86 ? 17.146 -3.627 -38.923 1.00 90.88 86 ALA A C 1
ATOM 677 O O . ALA A 1 86 ? 17.872 -2.686 -38.601 1.00 90.88 86 ALA A O 1
ATOM 678 N N . ALA A 1 87 ? 16.262 -3.541 -39.926 1.00 91.81 87 ALA A N 1
ATOM 679 C CA . ALA A 1 87 ? 16.032 -2.348 -40.741 1.00 91.81 87 ALA A CA 1
ATOM 680 C C . ALA A 1 87 ? 15.506 -1.139 -39.943 1.00 91.81 87 ALA A C 1
ATOM 682 O O . ALA A 1 87 ? 15.758 -0.005 -40.337 1.00 91.81 87 ALA A O 1
ATOM 683 N N . ALA A 1 88 ? 14.854 -1.350 -38.793 1.00 91.31 88 ALA A N 1
ATOM 684 C CA . ALA A 1 88 ? 14.411 -0.262 -37.915 1.00 91.31 88 ALA A CA 1
ATOM 685 C C . ALA A 1 88 ? 15.585 0.546 -37.327 1.00 91.31 88 ALA A C 1
ATOM 687 O O . ALA A 1 88 ? 15.397 1.652 -36.834 1.00 91.31 88 ALA A O 1
ATOM 688 N N . PHE A 1 89 ? 16.807 0.009 -37.395 1.00 91.44 89 PHE A N 1
ATOM 689 C CA . PHE A 1 89 ? 18.028 0.674 -36.945 1.00 91.44 89 PHE A CA 1
ATOM 690 C C . PHE A 1 89 ? 18.890 1.178 -38.111 1.00 91.44 89 PHE A C 1
ATOM 692 O O . PHE A 1 89 ? 20.022 1.584 -37.879 1.00 91.44 89 PHE A O 1
ATOM 699 N N . ALA A 1 90 ? 18.399 1.154 -39.356 1.00 83.12 90 ALA A N 1
ATOM 700 C CA . ALA A 1 90 ? 19.208 1.471 -40.539 1.00 83.12 90 ALA A CA 1
ATOM 701 C C . ALA A 1 90 ? 19.821 2.885 -40.514 1.00 83.12 90 ALA A C 1
ATOM 703 O O . ALA A 1 90 ? 20.890 3.101 -41.077 1.00 83.12 90 ALA A O 1
ATOM 704 N N . GLU A 1 91 ? 19.181 3.828 -39.822 1.00 80.94 91 GLU A N 1
ATOM 705 C CA . GLU A 1 91 ? 19.634 5.219 -39.708 1.00 80.94 91 GLU A CA 1
ATOM 706 C C . GLU A 1 91 ? 20.814 5.413 -38.738 1.00 80.94 91 GLU A C 1
ATOM 708 O O . GLU A 1 91 ? 21.413 6.487 -38.704 1.00 80.94 91 GLU A O 1
ATOM 713 N N . SER A 1 92 ? 21.167 4.404 -37.929 1.00 82.81 92 SER A N 1
ATOM 714 C CA . SER A 1 92 ? 22.278 4.511 -36.980 1.00 82.81 92 SER A CA 1
ATOM 715 C C . SER A 1 92 ? 22.954 3.176 -36.698 1.00 82.81 92 SER A C 1
ATOM 717 O O . SER A 1 92 ? 22.324 2.174 -36.365 1.00 82.81 92 SER A O 1
ATOM 719 N N . ILE A 1 93 ? 24.284 3.194 -36.733 1.00 83.69 93 ILE A N 1
ATOM 720 C CA . ILE A 1 93 ? 25.103 2.040 -36.369 1.00 83.69 93 ILE A CA 1
ATOM 721 C C . ILE A 1 93 ? 25.067 1.718 -34.874 1.00 83.69 93 ILE A C 1
ATOM 723 O O . ILE A 1 93 ? 25.344 0.585 -34.481 1.00 83.69 93 ILE A O 1
ATOM 727 N N . ASP A 1 94 ? 24.730 2.701 -34.040 1.00 91.31 94 ASP A N 1
ATOM 728 C CA . ASP A 1 94 ? 24.665 2.507 -32.601 1.00 91.31 94 ASP A CA 1
ATOM 729 C C . ASP A 1 94 ? 23.466 1.619 -32.262 1.00 91.31 94 ASP A C 1
ATOM 731 O O . ASP A 1 94 ? 22.330 1.953 -32.576 1.00 91.31 94 ASP A O 1
ATOM 735 N N . ARG A 1 95 ? 23.679 0.487 -31.602 1.00 93.62 95 ARG A N 1
ATOM 736 C CA . ARG A 1 95 ? 22.619 -0.418 -31.133 1.00 93.62 95 ARG A CA 1
ATOM 737 C C . ARG A 1 95 ? 22.222 -0.161 -29.687 1.00 93.62 95 ARG A C 1
ATOM 739 O O . ARG A 1 95 ? 21.343 -0.850 -29.171 1.00 93.62 95 ARG A O 1
ATOM 746 N N . CYS A 1 96 ? 22.842 0.829 -29.051 1.00 94.44 96 CYS A N 1
ATOM 747 C CA . CYS A 1 96 ? 22.574 1.210 -27.678 1.00 94.44 96 CYS A CA 1
ATOM 748 C C . CYS A 1 96 ? 21.482 2.278 -27.603 1.00 94.44 96 CYS A C 1
ATOM 750 O O . CYS A 1 96 ? 21.441 3.226 -28.389 1.00 94.44 96 CYS A O 1
ATOM 752 N N . MET A 1 97 ? 20.587 2.147 -26.627 1.00 93.94 97 MET A N 1
ATOM 753 C CA . MET A 1 97 ? 19.625 3.195 -26.297 1.00 93.94 97 MET A CA 1
ATOM 754 C C . MET A 1 97 ? 19.239 3.171 -24.825 1.00 93.94 97 MET A C 1
ATOM 756 O O . MET A 1 97 ? 19.220 2.124 -24.179 1.00 93.94 97 MET A O 1
ATOM 760 N N . ASN A 1 98 ? 18.902 4.347 -24.309 1.00 95.88 98 ASN A N 1
ATOM 761 C CA . ASN A 1 98 ? 18.241 4.493 -23.022 1.00 95.88 98 ASN A CA 1
ATOM 762 C C . ASN A 1 98 ? 16.785 4.056 -23.145 1.00 95.88 98 ASN A C 1
ATOM 764 O O . ASN A 1 98 ? 16.081 4.507 -24.052 1.00 95.88 98 ASN A O 1
ATOM 768 N N . MET A 1 99 ? 16.325 3.220 -22.218 1.00 96.38 99 MET A N 1
ATOM 769 C CA . MET A 1 99 ? 14.902 2.908 -22.144 1.00 96.38 99 MET A CA 1
ATOM 770 C C . MET A 1 99 ? 14.125 4.081 -21.532 1.00 96.38 99 MET A C 1
ATOM 772 O O . MET A 1 99 ? 14.686 4.834 -20.730 1.00 96.38 99 MET A O 1
ATOM 776 N N . PRO A 1 100 ? 12.834 4.239 -21.879 1.00 95.75 100 PRO A N 1
ATOM 777 C CA . PRO A 1 100 ? 11.966 5.211 -21.227 1.00 95.75 100 PRO A CA 1
ATOM 778 C C . PRO A 1 100 ? 11.953 5.037 -19.704 1.00 95.75 100 PRO A C 1
ATOM 780 O O . PRO A 1 100 ? 11.865 3.918 -19.206 1.00 95.75 100 PRO A O 1
ATOM 783 N N . ALA A 1 101 ? 12.017 6.155 -18.981 1.00 95.88 101 ALA A N 1
ATOM 784 C CA . ALA A 1 101 ? 11.992 6.208 -17.522 1.00 95.88 101 ALA A CA 1
ATOM 785 C C . ALA A 1 101 ? 11.062 7.325 -17.037 1.00 95.88 101 ALA A C 1
ATOM 787 O O . ALA A 1 101 ? 10.871 8.326 -17.737 1.00 95.88 101 ALA A O 1
ATOM 788 N N . LEU A 1 102 ? 10.545 7.180 -15.818 1.00 95.56 102 LEU A N 1
ATOM 789 C CA . LEU A 1 102 ? 9.947 8.266 -15.048 1.00 95.56 102 LEU A CA 1
ATOM 790 C C . LEU A 1 102 ? 10.994 8.869 -14.110 1.00 95.56 102 LEU A C 1
ATOM 792 O O . LEU A 1 102 ? 11.738 8.151 -13.452 1.00 95.56 102 LEU A O 1
ATOM 796 N N . SER A 1 103 ? 11.043 10.196 -14.038 1.00 95.81 103 SER A N 1
ATOM 797 C CA . SER A 1 103 ? 11.919 10.922 -13.116 1.00 95.81 103 SER A CA 1
ATOM 798 C C . SER A 1 103 ? 11.097 11.362 -11.907 1.00 95.81 103 SER A C 1
ATOM 800 O O . SER A 1 103 ? 10.314 12.306 -12.019 1.00 95.81 103 SER A O 1
ATOM 802 N N . VAL A 1 104 ? 11.257 10.672 -10.777 1.00 96.38 104 VAL A N 1
ATOM 803 C CA . VAL A 1 104 ? 10.412 10.834 -9.578 1.00 96.38 104 VAL A CA 1
ATOM 804 C C . VAL A 1 104 ? 11.255 10.933 -8.315 1.00 96.38 104 VAL A C 1
ATOM 806 O O . VAL A 1 104 ? 12.386 10.441 -8.271 1.00 96.38 104 VAL A O 1
ATOM 809 N N . THR A 1 105 ? 10.706 11.576 -7.292 1.00 96.94 105 THR A N 1
ATOM 810 C CA . THR A 1 105 ? 11.277 11.597 -5.942 1.00 96.94 105 THR A CA 1
ATOM 811 C C . THR A 1 105 ? 10.767 10.427 -5.094 1.00 96.94 105 THR A C 1
ATOM 813 O O . THR A 1 105 ? 9.782 9.771 -5.447 1.00 96.94 105 THR A O 1
ATOM 816 N N . LEU A 1 106 ? 11.417 10.154 -3.957 1.00 96.25 106 LEU A N 1
ATOM 817 C CA . LEU A 1 106 ? 10.871 9.218 -2.963 1.00 96.25 106 LEU A CA 1
ATOM 818 C C . LEU A 1 106 ? 9.515 9.692 -2.430 1.00 96.25 106 LEU A C 1
ATOM 820 O O . LEU A 1 106 ? 8.618 8.877 -2.218 1.00 96.25 106 LEU A O 1
ATOM 824 N N . GLU A 1 107 ? 9.344 11.003 -2.269 1.00 95.94 107 GLU A N 1
ATOM 825 C CA . GLU A 1 107 ? 8.0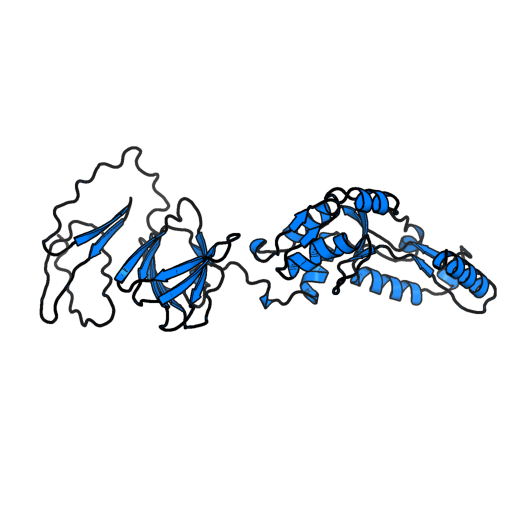76 11.599 -1.864 1.00 95.94 107 GLU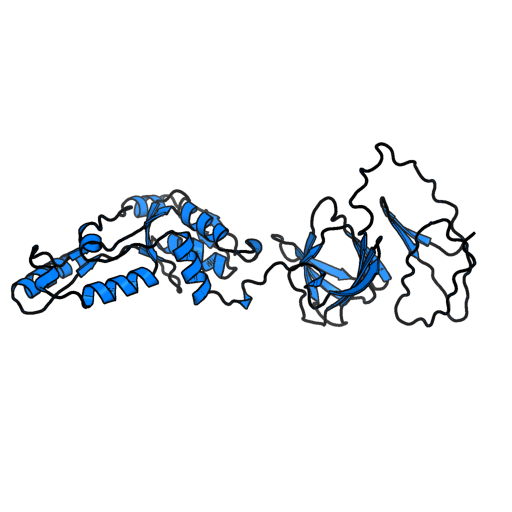 A CA 1
ATOM 826 C C . GLU A 1 107 ? 6.969 11.371 -2.908 1.00 95.94 107 GLU A C 1
ATOM 828 O O . GLU A 1 107 ? 5.845 11.036 -2.536 1.00 95.94 107 GLU A O 1
ATOM 833 N N . ASP A 1 108 ? 7.273 11.480 -4.206 1.00 96.44 108 ASP A N 1
ATOM 834 C CA . ASP A 1 108 ? 6.305 11.202 -5.279 1.00 96.44 108 ASP A CA 1
ATOM 835 C C . ASP A 1 108 ? 5.825 9.746 -5.242 1.00 96.44 108 ASP A C 1
ATOM 837 O O . ASP A 1 108 ? 4.633 9.475 -5.416 1.00 96.44 108 ASP A O 1
ATOM 841 N N . LEU A 1 109 ? 6.739 8.803 -4.987 1.00 96.56 109 LEU A N 1
ATOM 842 C CA . LEU A 1 109 ? 6.407 7.384 -4.840 1.00 96.56 109 LEU A CA 1
ATOM 843 C C . LEU A 1 109 ? 5.568 7.134 -3.585 1.00 96.56 109 LEU A C 1
ATOM 845 O O . LEU A 1 109 ? 4.566 6.427 -3.660 1.00 96.56 109 LEU A O 1
ATOM 849 N N . HIS A 1 110 ? 5.916 7.761 -2.460 1.00 94.31 110 HIS A N 1
ATOM 850 C CA . HIS A 1 110 ? 5.128 7.681 -1.231 1.00 94.31 110 HIS A CA 1
ATOM 851 C C . HIS A 1 110 ? 3.707 8.242 -1.429 1.00 94.31 110 HIS A C 1
ATOM 853 O O . HIS A 1 110 ? 2.729 7.584 -1.080 1.00 94.31 110 HIS A O 1
ATOM 859 N N . LYS A 1 111 ? 3.557 9.411 -2.061 1.00 90.38 111 LYS A N 1
ATOM 860 C CA . LYS A 1 111 ? 2.239 9.980 -2.400 1.00 90.38 111 LYS A CA 1
ATOM 861 C C . LYS A 1 111 ? 1.453 9.065 -3.338 1.00 90.38 111 LYS A C 1
ATOM 863 O O . LYS A 1 111 ? 0.256 8.868 -3.150 1.00 90.38 111 LYS A O 1
ATOM 868 N N . SER A 1 112 ? 2.130 8.480 -4.324 1.00 87.50 112 SER A N 1
ATOM 869 C CA . SER A 1 112 ? 1.519 7.552 -5.279 1.00 87.50 112 SER A CA 1
ATOM 870 C C . SER A 1 112 ? 1.022 6.275 -4.608 1.00 87.50 112 SER A C 1
ATOM 872 O O . SER A 1 112 ? -0.067 5.815 -4.930 1.00 87.50 112 SER A O 1
ATOM 874 N N . LEU A 1 113 ? 1.779 5.738 -3.648 1.00 89.00 113 LEU A N 1
ATOM 875 C CA . LEU A 1 113 ? 1.358 4.617 -2.812 1.00 89.00 113 LEU A CA 1
ATOM 876 C C . LEU A 1 113 ? 0.060 4.938 -2.063 1.00 89.00 113 LEU A C 1
ATOM 878 O O . LEU A 1 113 ? -0.896 4.171 -2.132 1.00 89.00 113 LEU A O 1
ATOM 882 N N . LEU A 1 114 ? 0.013 6.088 -1.387 1.00 84.88 114 LEU A N 1
ATOM 883 C CA . LEU A 1 114 ? -1.177 6.521 -0.651 1.00 84.88 114 LEU A CA 1
ATOM 884 C C . LEU A 1 114 ? -2.394 6.702 -1.570 1.00 84.88 114 LEU A C 1
ATOM 886 O O . LEU A 1 114 ? -3.515 6.432 -1.157 1.00 84.88 114 LEU A O 1
ATOM 890 N N . ALA A 1 115 ? -2.178 7.127 -2.817 1.00 78.19 115 ALA A N 1
ATOM 891 C CA . ALA A 1 115 ? -3.250 7.334 -3.787 1.00 78.19 115 ALA A CA 1
ATOM 892 C C . ALA A 1 115 ? -3.854 6.030 -4.342 1.00 78.19 115 ALA A C 1
ATOM 894 O O . ALA A 1 115 ? -4.997 6.047 -4.799 1.00 78.19 115 ALA A O 1
ATOM 895 N N . VAL A 1 116 ? -3.111 4.916 -4.338 1.00 75.88 116 VAL A N 1
ATOM 896 C CA . VAL A 1 116 ? -3.583 3.633 -4.905 1.00 75.88 116 VAL A CA 1
ATOM 897 C C . VAL A 1 116 ? -4.153 2.672 -3.864 1.00 75.88 116 VAL A C 1
ATOM 899 O O . VAL A 1 116 ? -4.765 1.667 -4.225 1.00 75.88 116 VAL A O 1
ATOM 902 N N . VAL A 1 117 ? -3.983 2.973 -2.577 1.00 74.00 117 VAL A N 1
ATOM 903 C CA . VAL A 1 117 ? -4.413 2.116 -1.469 1.00 74.00 117 VAL A CA 1
ATOM 904 C C . VAL A 1 117 ? -5.710 2.663 -0.880 1.00 74.00 117 VAL A C 1
ATOM 906 O O . VAL A 1 117 ? -5.784 3.820 -0.483 1.00 74.00 117 VAL A O 1
ATOM 909 N N . LYS A 1 118 ? -6.745 1.818 -0.805 1.00 68.06 118 LYS A N 1
ATOM 910 C CA . LYS A 1 118 ? -8.067 2.211 -0.280 1.00 68.06 118 LYS A CA 1
ATOM 911 C C . LYS A 1 118 ? -8.049 2.521 1.216 1.00 68.06 118 LYS A C 1
ATOM 913 O O . LYS A 1 118 ? -8.752 3.422 1.657 1.00 68.06 118 LYS A O 1
ATOM 918 N N . ASP A 1 119 ? -7.261 1.765 1.975 1.00 69.12 119 ASP A N 1
ATOM 919 C CA . ASP A 1 119 ? -7.088 1.939 3.415 1.00 69.12 119 ASP A CA 1
ATOM 920 C C . ASP A 1 119 ? -5.597 2.090 3.756 1.00 69.12 119 ASP A C 1
ATOM 922 O O . ASP A 1 119 ? -4.883 1.087 3.873 1.00 69.12 119 ASP A O 1
ATOM 926 N N . PRO A 1 120 ? -5.106 3.330 3.927 1.00 70.81 120 PRO A N 1
ATOM 927 C CA . PRO A 1 120 ? -3.715 3.595 4.277 1.00 70.81 120 PRO A CA 1
ATOM 928 C C . PRO A 1 120 ? -3.249 2.954 5.589 1.00 70.81 120 PRO A C 1
ATOM 930 O O . PRO A 1 120 ? -2.046 2.819 5.783 1.00 70.81 120 PRO A O 1
ATOM 933 N N . SER A 1 121 ? -4.155 2.540 6.483 1.00 71.00 121 SER A N 1
ATOM 934 C CA . SER A 1 121 ? -3.774 1.893 7.748 1.00 71.00 121 SER A CA 1
ATOM 935 C C . SER A 1 121 ? -3.229 0.474 7.575 1.00 71.00 121 SER A C 1
ATOM 937 O O . SER A 1 121 ? -2.538 -0.039 8.454 1.00 71.00 121 SER A O 1
ATOM 939 N N . THR A 1 122 ? -3.514 -0.152 6.428 1.00 71.44 122 THR A N 1
ATOM 940 C CA . THR A 1 122 ? -2.934 -1.447 6.042 1.00 71.44 122 THR A CA 1
ATOM 941 C C . THR A 1 122 ? -1.451 -1.332 5.698 1.00 71.44 122 THR A C 1
ATOM 943 O O . THR A 1 122 ? -0.744 -2.339 5.642 1.00 71.44 122 THR A O 1
ATOM 946 N N . LEU A 1 123 ? -0.965 -0.106 5.479 1.00 84.00 123 LEU A N 1
ATOM 947 C CA . LEU A 1 123 ? 0.410 0.142 5.102 1.00 84.00 123 LEU A CA 1
ATOM 948 C C . LEU A 1 123 ? 1.337 0.098 6.307 1.00 84.00 123 LEU A C 1
ATOM 950 O O . LEU A 1 123 ? 1.087 0.690 7.356 1.00 84.00 123 LEU A O 1
ATOM 954 N N . GLY A 1 124 ? 2.477 -0.553 6.115 1.00 87.06 124 GLY A N 1
ATOM 955 C CA . GLY A 1 124 ? 3.585 -0.433 7.045 1.00 87.06 124 GLY A CA 1
ATOM 956 C C . GLY A 1 124 ? 4.098 1.008 7.119 1.00 87.06 124 GLY A C 1
ATOM 957 O O . GLY A 1 124 ? 4.157 1.730 6.121 1.00 87.06 124 GLY A O 1
ATOM 958 N N . LYS A 1 125 ? 4.479 1.437 8.324 1.00 91.69 125 LYS A N 1
ATOM 959 C CA . LYS A 1 125 ? 4.925 2.810 8.583 1.00 91.69 125 LYS A CA 1
ATOM 960 C C . LYS A 1 125 ? 6.215 3.134 7.827 1.00 91.69 125 LYS A C 1
ATOM 962 O O . LYS A 1 125 ? 7.202 2.413 7.950 1.00 91.69 125 LYS A O 1
ATOM 967 N N . ILE A 1 126 ? 6.231 4.262 7.121 1.00 95.19 126 ILE A N 1
ATOM 968 C CA . ILE A 1 126 ? 7.440 4.812 6.498 1.00 95.19 126 ILE A CA 1
ATOM 969 C C . ILE A 1 126 ? 8.087 5.819 7.456 1.00 95.19 126 ILE A C 1
ATOM 971 O O . ILE A 1 126 ? 7.423 6.736 7.945 1.00 95.19 126 ILE A O 1
ATOM 975 N N . SER A 1 127 ? 9.389 5.682 7.697 1.00 95.50 127 SER A N 1
ATOM 976 C CA . SER A 1 127 ? 10.220 6.694 8.354 1.00 95.50 127 SER A CA 1
ATOM 977 C C . SER A 1 127 ? 11.411 7.063 7.473 1.00 95.50 127 SER A C 1
ATOM 979 O O . SER A 1 127 ? 11.930 6.243 6.719 1.00 95.50 127 SER A O 1
ATOM 981 N N . TYR A 1 128 ? 11.844 8.319 7.561 1.00 96.06 128 TYR A N 1
ATOM 982 C CA . TYR A 1 128 ? 13.022 8.812 6.858 1.00 96.06 128 TYR A CA 1
ATOM 983 C C . TYR A 1 128 ? 14.130 9.060 7.876 1.00 96.06 128 TYR A C 1
ATOM 985 O O . TYR A 1 128 ? 13.977 9.887 8.773 1.00 96.06 128 TYR A O 1
ATOM 993 N N . GLU A 1 129 ? 15.256 8.375 7.702 1.00 96.56 129 GLU A N 1
ATOM 994 C CA . GLU A 1 129 ? 16.479 8.542 8.491 1.00 96.56 129 GLU A CA 1
ATOM 995 C C . GLU A 1 129 ? 17.655 8.813 7.541 1.00 96.56 129 GLU A C 1
ATOM 997 O O . GLU A 1 129 ? 18.485 7.928 7.307 1.00 96.56 129 GLU A O 1
ATOM 1002 N N . PRO A 1 130 ? 17.708 10.002 6.905 1.00 96.62 130 PRO A N 1
ATOM 1003 C CA . PRO A 1 130 ? 18.625 10.239 5.803 1.00 96.62 130 PRO A CA 1
ATOM 1004 C C . PRO A 1 130 ? 20.089 10.160 6.232 1.00 96.62 130 PRO A C 1
ATOM 1006 O O . PRO A 1 130 ? 20.529 10.844 7.154 1.00 96.62 130 PRO A O 1
ATOM 1009 N N . ASP A 1 131 ? 20.856 9.377 5.486 1.00 96.81 131 ASP A N 1
ATOM 1010 C CA . ASP A 1 131 ? 22.301 9.268 5.613 1.00 96.81 131 ASP A CA 1
ATOM 1011 C C . ASP A 1 131 ? 22.960 10.212 4.599 1.00 96.81 131 ASP A C 1
ATOM 1013 O O . ASP A 1 131 ? 22.732 10.108 3.387 1.00 96.81 131 ASP A O 1
ATOM 1017 N N . SER A 1 132 ? 23.743 11.176 5.089 1.00 96.06 132 SER A N 1
ATOM 1018 C CA . SER A 1 132 ? 24.331 12.228 4.255 1.00 96.06 132 SER A CA 1
ATOM 1019 C C . SER A 1 132 ? 25.295 11.678 3.203 1.00 96.06 132 SER A C 1
ATOM 1021 O O . SER A 1 132 ? 25.310 12.186 2.079 1.00 96.06 132 SER A O 1
ATOM 1023 N N . GLU A 1 133 ? 26.042 10.620 3.522 1.00 95.81 133 GLU A N 1
ATOM 1024 C CA . GLU A 1 133 ? 26.995 9.999 2.606 1.00 95.81 133 GLU A CA 1
ATOM 1025 C C . GLU A 1 133 ? 26.264 9.217 1.507 1.00 95.81 133 GLU A C 1
ATOM 1027 O O . GLU A 1 133 ? 26.598 9.346 0.325 1.00 95.81 133 GLU A O 1
ATOM 1032 N N . LEU A 1 134 ? 25.223 8.455 1.863 1.00 94.06 134 LEU A N 1
ATOM 1033 C CA . LEU A 1 134 ? 24.402 7.742 0.875 1.00 94.06 134 LEU A CA 1
ATOM 1034 C C . LEU A 1 134 ? 23.672 8.710 -0.062 1.00 94.06 134 LEU A C 1
ATOM 1036 O O . LEU A 1 134 ? 23.657 8.492 -1.277 1.00 94.06 134 LEU A O 1
ATOM 1040 N N . CYS A 1 135 ? 23.124 9.802 0.477 1.00 95.12 135 CYS A N 1
ATOM 1041 C CA . CYS A 1 135 ? 22.475 10.837 -0.327 1.00 95.12 135 CYS A CA 1
ATOM 1042 C C . CYS A 1 135 ? 23.460 11.499 -1.300 1.00 95.12 135 CYS A C 1
ATOM 1044 O O . CYS A 1 135 ? 23.130 11.677 -2.473 1.00 95.12 135 CYS A O 1
ATOM 1046 N N . ALA A 1 136 ? 24.675 11.819 -0.840 1.00 95.25 136 ALA A N 1
ATOM 1047 C CA . ALA A 1 136 ? 25.719 12.402 -1.682 1.00 95.25 136 ALA A CA 1
ATOM 1048 C C . ALA A 1 136 ? 26.205 11.434 -2.772 1.00 95.25 136 ALA A C 1
ATOM 1050 O O . ALA A 1 136 ? 26.480 11.851 -3.893 1.00 95.25 136 ALA A O 1
ATOM 1051 N N . LYS A 1 137 ? 26.279 10.129 -2.486 1.00 94.62 137 LYS A N 1
ATOM 1052 C CA . LYS A 1 137 ? 26.615 9.129 -3.509 1.00 94.62 137 LYS A CA 1
ATOM 1053 C C . LYS A 1 137 ? 25.516 9.018 -4.559 1.00 94.62 137 LYS A C 1
ATOM 1055 O O . LYS A 1 137 ? 25.814 9.047 -5.753 1.00 94.62 137 LYS A O 1
ATOM 1060 N N . LEU A 1 138 ? 24.254 8.918 -4.139 1.00 92.75 138 LEU A N 1
ATOM 1061 C CA . LEU A 1 138 ? 23.143 8.767 -5.076 1.00 92.75 138 LEU A CA 1
ATOM 1062 C C . LEU A 1 138 ? 22.925 10.027 -5.928 1.00 92.75 138 LEU A C 1
ATOM 1064 O O . LEU A 1 138 ? 22.537 9.906 -7.086 1.00 92.75 138 LEU A O 1
ATOM 1068 N N . SER A 1 139 ? 23.216 11.227 -5.417 1.00 91.56 139 SER A N 1
ATOM 1069 C CA . SER A 1 139 ? 23.067 12.465 -6.197 1.00 91.56 139 SER A CA 1
ATOM 1070 C C . SER A 1 139 ? 23.978 12.527 -7.431 1.00 91.56 139 SER A C 1
ATOM 1072 O O . SER A 1 139 ? 23.676 13.269 -8.363 1.00 91.56 139 SER A O 1
ATOM 1074 N N . THR A 1 140 ? 25.042 11.715 -7.482 1.00 92.44 140 THR A N 1
ATOM 1075 C CA . THR A 1 140 ? 25.902 11.566 -8.671 1.00 92.44 140 THR A CA 1
ATOM 1076 C C . THR A 1 140 ? 25.268 10.721 -9.783 1.00 92.44 140 THR A C 1
ATOM 1078 O O . THR A 1 140 ? 25.795 10.665 -10.895 1.00 92.44 140 THR A O 1
ATOM 1081 N N . PHE A 1 141 ? 24.150 10.043 -9.506 1.00 90.31 141 PHE A N 1
ATOM 1082 C CA . PHE A 1 141 ? 23.473 9.188 -10.473 1.00 90.31 141 PHE A CA 1
ATOM 1083 C C . PHE A 1 141 ? 22.614 10.045 -11.404 1.00 90.31 141 PHE A C 1
ATOM 1085 O O . PHE A 1 141 ? 22.123 11.114 -11.044 1.00 90.31 141 PHE A O 1
ATOM 1092 N N . HIS A 1 142 ? 22.385 9.544 -12.616 1.00 85.94 142 HIS A N 1
ATOM 1093 C CA . HIS A 1 142 ? 21.479 10.192 -13.553 1.00 85.94 142 HIS A CA 1
ATOM 1094 C C . HIS A 1 142 ? 20.057 10.244 -12.968 1.00 85.94 142 HIS A C 1
ATOM 1096 O O . HIS A 1 142 ? 19.508 9.244 -12.505 1.00 85.94 142 HIS A O 1
ATOM 1102 N N . GLN A 1 143 ? 19.454 11.430 -12.989 1.00 90.56 143 GLN A N 1
ATOM 1103 C CA . GLN A 1 143 ? 18.092 11.647 -12.486 1.00 90.56 143 GLN A CA 1
ATOM 1104 C C . GLN A 1 143 ? 17.048 11.599 -13.605 1.00 90.56 143 GLN A C 1
ATOM 1106 O O . GLN A 1 143 ? 15.849 11.537 -13.340 1.00 90.56 143 GLN A O 1
ATOM 1111 N N . ASN A 1 144 ? 17.499 11.644 -14.857 1.00 89.62 144 ASN A N 1
ATOM 1112 C CA . ASN A 1 144 ? 16.666 11.603 -16.046 1.00 89.62 144 ASN A CA 1
ATOM 1113 C C . ASN A 1 144 ? 17.375 10.800 -17.144 1.00 89.62 144 ASN A C 1
ATOM 1115 O O . ASN A 1 144 ? 18.604 10.702 -17.147 1.00 89.62 144 ASN A O 1
ATOM 1119 N N . MET A 1 145 ? 16.602 10.239 -18.070 1.00 92.94 145 MET A N 1
ATOM 1120 C CA . MET A 1 145 ? 17.109 9.481 -19.211 1.00 92.94 145 MET A CA 1
ATOM 1121 C C . MET A 1 145 ? 16.464 9.999 -20.491 1.00 92.94 145 MET A C 1
ATOM 1123 O O . MET A 1 145 ? 15.242 9.971 -20.634 1.00 92.94 145 MET A O 1
ATOM 1127 N N . ASP A 1 146 ? 17.288 10.447 -21.439 1.00 94.25 146 ASP A N 1
ATOM 1128 C CA . ASP A 1 146 ? 16.807 10.766 -22.780 1.00 94.25 146 ASP A CA 1
ATOM 1129 C C . ASP A 1 146 ? 16.524 9.468 -23.539 1.00 94.25 146 ASP A C 1
ATOM 1131 O O . ASP A 1 146 ? 17.446 8.761 -23.949 1.00 94.25 146 ASP A O 1
ATOM 1135 N N . ALA A 1 147 ? 15.236 9.173 -23.701 1.00 95.12 147 ALA A N 1
ATOM 1136 C CA . ALA A 1 147 ? 14.717 8.007 -24.400 1.00 95.12 147 ALA A CA 1
ATOM 1137 C C . ALA A 1 147 ? 14.078 8.365 -25.755 1.00 95.12 147 ALA A C 1
ATOM 1139 O O . ALA A 1 147 ? 13.234 7.615 -26.246 1.00 95.12 147 ALA A O 1
ATOM 1140 N N . THR A 1 148 ? 14.445 9.500 -26.363 1.00 94.56 148 THR A N 1
ATOM 1141 C CA . THR A 1 148 ? 13.861 9.980 -27.632 1.00 94.56 148 THR A CA 1
ATOM 1142 C C . THR A 1 148 ? 13.912 8.911 -28.722 1.00 94.56 148 THR A C 1
ATOM 1144 O O . THR A 1 148 ? 12.892 8.581 -29.326 1.00 94.56 148 THR A O 1
ATOM 1147 N N . ARG A 1 149 ? 15.077 8.277 -28.903 1.00 94.62 149 ARG A N 1
ATOM 1148 C CA . ARG A 1 149 ? 15.266 7.207 -29.891 1.00 94.62 149 ARG A CA 1
ATOM 1149 C C . ARG A 1 149 ? 14.435 5.958 -29.584 1.00 94.62 149 ARG A C 1
ATOM 1151 O O . ARG A 1 149 ? 13.838 5.381 -30.485 1.00 94.62 149 ARG A O 1
ATOM 1158 N N . ALA A 1 150 ? 14.370 5.556 -28.317 1.00 95.06 150 ALA A N 1
ATOM 1159 C CA . ALA A 1 150 ? 13.562 4.415 -27.900 1.00 95.06 150 ALA A CA 1
ATOM 1160 C C . ALA A 1 150 ? 12.064 4.660 -28.158 1.00 95.06 150 ALA A C 1
ATOM 1162 O O . ALA A 1 150 ? 11.363 3.788 -28.669 1.00 95.06 150 ALA A O 1
ATOM 1163 N N . ARG A 1 151 ? 11.578 5.875 -27.879 1.00 94.88 151 ARG A N 1
ATOM 1164 C CA . ARG A 1 151 ? 10.187 6.268 -28.147 1.00 94.88 151 ARG A CA 1
ATOM 1165 C C . ARG A 1 151 ? 9.871 6.310 -29.640 1.00 94.88 151 ARG A C 1
ATOM 1167 O O . ARG A 1 151 ? 8.822 5.812 -30.033 1.00 94.88 151 ARG A O 1
ATOM 1174 N N . ALA A 1 152 ? 10.782 6.827 -30.468 1.00 93.94 152 ALA A N 1
ATOM 1175 C CA . ALA A 1 152 ? 10.631 6.817 -31.928 1.00 93.94 152 ALA A CA 1
ATOM 1176 C C . ALA A 1 152 ? 10.504 5.390 -32.497 1.00 93.94 152 ALA A C 1
ATOM 1178 O O . ALA A 1 152 ? 9.814 5.169 -33.485 1.00 93.94 152 ALA A O 1
ATOM 1179 N N . LEU A 1 153 ? 11.116 4.413 -31.825 1.00 94.12 153 LEU A N 1
ATOM 1180 C CA . LEU A 1 153 ? 11.035 2.992 -32.156 1.00 94.12 153 LEU A CA 1
ATOM 1181 C C . LEU A 1 153 ? 9.836 2.268 -31.509 1.00 94.12 153 LEU A C 1
ATOM 1183 O O . LEU A 1 153 ? 9.734 1.049 -31.620 1.00 94.12 153 LEU A O 1
ATOM 1187 N N . GLY A 1 154 ? 8.926 2.982 -30.837 1.00 93.25 154 GLY A N 1
ATOM 1188 C CA . GLY A 1 154 ? 7.679 2.433 -30.290 1.00 93.25 154 GLY A CA 1
ATOM 1189 C C . GLY A 1 154 ? 7.746 1.913 -28.849 1.00 93.25 154 GLY A C 1
ATOM 1190 O O . GLY A 1 154 ? 6.759 1.361 -28.362 1.00 93.25 154 GLY A O 1
ATOM 1191 N N . MET A 1 155 ? 8.865 2.089 -28.137 1.00 94.19 155 MET A N 1
ATOM 1192 C CA . MET A 1 155 ? 8.918 1.801 -26.695 1.00 94.19 155 MET A CA 1
ATOM 1193 C C . MET A 1 155 ? 8.138 2.861 -25.914 1.00 94.19 155 MET A C 1
ATOM 1195 O O . MET A 1 155 ? 8.196 4.050 -26.234 1.00 94.19 155 MET A O 1
ATOM 1199 N N . MET A 1 156 ? 7.451 2.457 -24.845 1.00 89.75 156 MET A N 1
ATOM 1200 C CA . MET A 1 156 ? 6.663 3.391 -24.029 1.00 89.75 156 MET A CA 1
ATOM 1201 C C . MET A 1 156 ? 7.246 3.538 -22.629 1.00 89.75 156 MET A C 1
ATOM 1203 O O . MET A 1 156 ? 7.973 2.676 -22.148 1.00 89.75 156 MET A O 1
ATOM 1207 N N . GLY A 1 157 ? 6.919 4.647 -21.974 1.00 88.12 157 GLY A N 1
ATOM 1208 C CA . GLY A 1 157 ? 7.186 4.819 -20.549 1.00 88.12 157 GLY A CA 1
ATOM 1209 C C . GLY A 1 157 ? 5.990 4.397 -19.709 1.00 88.12 157 GLY A C 1
ATOM 1210 O O . GLY A 1 157 ? 4.874 4.296 -20.221 1.00 88.12 157 GLY A O 1
ATOM 1211 N N . ASP A 1 158 ? 6.233 4.200 -18.419 1.00 91.06 158 ASP A N 1
ATOM 1212 C CA . ASP A 1 158 ? 5.171 4.104 -17.425 1.00 91.06 158 ASP A CA 1
ATOM 1213 C C . ASP A 1 158 ? 4.282 5.358 -17.467 1.00 91.06 158 ASP A C 1
ATOM 1215 O O . ASP A 1 158 ? 4.762 6.470 -17.703 1.00 91.06 158 ASP A O 1
ATOM 1219 N N . SER A 1 159 ? 2.977 5.181 -17.255 1.00 85.12 159 SER A N 1
ATOM 1220 C CA . SER A 1 159 ? 2.004 6.280 -17.301 1.00 85.12 159 SER A CA 1
ATOM 1221 C C . SER A 1 159 ? 2.083 7.182 -16.068 1.00 85.12 159 SER A C 1
ATOM 1223 O O . SER A 1 159 ? 1.878 8.389 -16.177 1.00 85.12 159 SER A O 1
ATOM 1225 N N . SER A 1 160 ? 2.386 6.614 -14.897 1.00 90.69 160 SER A N 1
ATOM 1226 C CA . SER A 1 160 ? 2.594 7.343 -13.645 1.00 90.69 160 SER A CA 1
ATOM 1227 C C . SER A 1 160 ? 3.284 6.469 -12.591 1.00 90.69 160 SER A C 1
ATOM 1229 O O . SER A 1 160 ? 3.306 5.242 -12.693 1.00 90.69 160 SER A O 1
ATOM 1231 N N . ALA A 1 161 ? 3.802 7.096 -11.532 1.00 90.62 161 ALA A N 1
ATOM 1232 C CA . ALA A 1 161 ? 4.281 6.383 -10.345 1.00 90.62 161 ALA A CA 1
ATOM 1233 C C . ALA A 1 161 ? 3.158 5.600 -9.632 1.00 90.62 161 ALA A C 1
ATOM 1235 O O . ALA A 1 161 ? 3.404 4.520 -9.099 1.00 90.62 161 ALA A O 1
ATOM 1236 N N . ALA A 1 162 ? 1.918 6.098 -9.680 1.00 87.38 162 ALA A N 1
ATOM 1237 C CA . ALA A 1 162 ? 0.745 5.393 -9.165 1.00 87.38 162 ALA A CA 1
ATOM 1238 C C . ALA A 1 162 ? 0.469 4.100 -9.944 1.00 87.38 162 ALA A C 1
ATOM 1240 O O . ALA A 1 162 ? 0.216 3.068 -9.332 1.00 87.38 162 ALA A O 1
ATOM 1241 N N . ALA A 1 163 ? 0.596 4.112 -11.275 1.00 86.62 163 ALA A N 1
ATOM 1242 C CA . ALA A 1 163 ? 0.441 2.899 -12.076 1.00 86.62 163 ALA A CA 1
ATOM 1243 C C . ALA A 1 163 ? 1.472 1.824 -11.689 1.00 86.62 163 ALA A C 1
ATOM 1245 O O . ALA A 1 163 ? 1.105 0.670 -11.498 1.00 86.62 163 ALA A O 1
ATOM 1246 N N . ILE A 1 164 ? 2.733 2.219 -11.468 1.00 92.25 164 ILE A N 1
ATOM 1247 C CA . ILE A 1 164 ? 3.796 1.315 -10.994 1.00 92.25 164 ILE A CA 1
ATOM 1248 C C . ILE A 1 164 ? 3.436 0.690 -9.635 1.00 92.25 164 ILE A C 1
ATOM 1250 O O . ILE A 1 164 ? 3.599 -0.517 -9.441 1.00 92.25 164 ILE A O 1
ATOM 1254 N N . ALA A 1 165 ? 2.952 1.499 -8.687 1.00 90.50 165 ALA A N 1
ATOM 1255 C CA . ALA A 1 165 ? 2.555 1.018 -7.366 1.00 90.50 165 ALA A CA 1
ATOM 1256 C C . ALA A 1 165 ? 1.341 0.072 -7.437 1.00 90.50 165 ALA A C 1
ATOM 1258 O O . ALA A 1 165 ? 1.348 -0.976 -6.792 1.00 90.50 165 ALA A O 1
ATOM 1259 N N . ALA A 1 166 ? 0.337 0.407 -8.253 1.00 85.38 166 ALA A N 1
ATOM 1260 C CA . ALA A 1 166 ? -0.857 -0.409 -8.455 1.00 85.38 166 ALA A CA 1
ATOM 1261 C C . ALA A 1 166 ? -0.534 -1.762 -9.108 1.00 85.38 166 ALA A C 1
ATOM 1263 O O . ALA A 1 166 ? -1.002 -2.794 -8.630 1.00 85.38 166 ALA A O 1
ATOM 1264 N N . ASP A 1 167 ? 0.311 -1.771 -10.143 1.00 87.19 167 ASP A N 1
ATOM 1265 C CA . ASP A 1 167 ? 0.767 -2.998 -10.807 1.00 87.19 167 ASP A CA 1
ATOM 1266 C C . ASP A 1 167 ? 1.496 -3.928 -9.829 1.00 87.19 167 ASP A C 1
ATOM 1268 O O . ASP A 1 167 ? 1.299 -5.142 -9.847 1.00 87.19 167 ASP A O 1
ATOM 1272 N N . PHE A 1 168 ? 2.336 -3.373 -8.950 1.00 89.31 168 PHE A N 1
ATOM 1273 C CA . PHE A 1 168 ? 3.008 -4.167 -7.924 1.00 89.31 168 PHE A CA 1
ATOM 1274 C C . PHE A 1 168 ? 2.033 -4.693 -6.866 1.00 89.31 168 PHE A C 1
ATOM 1276 O O . PHE A 1 168 ? 2.119 -5.863 -6.497 1.00 89.31 168 PHE A O 1
ATOM 1283 N N . ALA A 1 169 ? 1.099 -3.859 -6.402 1.00 85.38 169 ALA A N 1
ATOM 1284 C CA . ALA A 1 169 ? 0.090 -4.263 -5.429 1.00 85.38 169 ALA A CA 1
ATOM 1285 C C . ALA A 1 169 ? -0.791 -5.404 -5.958 1.00 85.38 169 ALA A C 1
ATOM 1287 O O . ALA A 1 169 ? -1.022 -6.380 -5.254 1.00 85.38 169 ALA A O 1
ATOM 1288 N N . ALA A 1 170 ? -1.224 -5.322 -7.217 1.00 83.25 170 ALA A N 1
ATOM 1289 C CA . ALA A 1 170 ? -2.074 -6.334 -7.835 1.00 83.25 170 ALA A CA 1
ATOM 1290 C C . ALA A 1 170 ? -1.397 -7.711 -7.984 1.00 83.25 170 ALA A C 1
ATOM 1292 O O . ALA A 1 170 ? -2.090 -8.724 -8.021 1.00 83.25 170 ALA A O 1
ATOM 1293 N N . GLU A 1 171 ? -0.067 -7.754 -8.105 1.00 81.44 171 GLU A N 1
ATOM 1294 C CA . GLU A 1 171 ? 0.678 -8.982 -8.415 1.00 81.44 171 GLU A CA 1
ATOM 1295 C C . GLU A 1 171 ? 1.416 -9.578 -7.205 1.00 81.44 171 GLU A C 1
ATOM 1297 O O . GLU A 1 171 ? 1.557 -10.796 -7.113 1.00 81.44 171 GLU A O 1
ATOM 1302 N N . TYR A 1 172 ? 1.877 -8.743 -6.266 1.00 74.31 172 TYR A N 1
ATOM 1303 C CA . TYR A 1 172 ? 2.795 -9.155 -5.193 1.00 74.31 172 TYR A CA 1
ATOM 1304 C C . TYR A 1 172 ? 2.299 -8.872 -3.771 1.00 74.31 172 TYR A C 1
ATOM 1306 O O . TYR A 1 172 ? 3.032 -9.147 -2.812 1.00 74.31 172 TYR A O 1
ATOM 1314 N N . VAL A 1 173 ? 1.091 -8.327 -3.616 1.00 70.56 173 VAL A N 1
ATOM 1315 C CA . VAL A 1 173 ? 0.446 -8.155 -2.310 1.00 70.56 173 VAL A CA 1
ATOM 1316 C C . VAL A 1 173 ? -0.661 -9.187 -2.191 1.00 70.56 173 VAL A C 1
ATOM 1318 O O . VAL A 1 173 ? -1.537 -9.270 -3.046 1.00 70.56 173 VAL A O 1
ATOM 1321 N N . ASP A 1 174 ? -0.608 -9.984 -1.126 1.00 57.47 174 ASP A N 1
ATOM 1322 C CA . ASP A 1 174 ? -1.694 -10.896 -0.782 1.00 57.47 174 ASP A CA 1
ATOM 1323 C C . ASP A 1 174 ? -2.982 -10.072 -0.584 1.00 57.47 174 ASP A C 1
ATOM 1325 O O . ASP A 1 174 ? -2.988 -9.169 0.260 1.00 57.47 174 ASP A O 1
ATOM 1329 N N . PRO A 1 175 ? -4.079 -10.356 -1.311 1.00 52.75 175 PRO A N 1
ATOM 1330 C CA . PRO A 1 175 ? -5.367 -9.708 -1.078 1.00 52.75 175 PRO A CA 1
ATOM 1331 C C . PRO A 1 175 ? -5.809 -9.750 0.396 1.00 52.75 175 PRO A C 1
ATOM 1333 O O . PRO A 1 175 ? -6.507 -8.846 0.852 1.00 52.75 175 PRO A O 1
ATOM 1336 N N . ALA A 1 176 ? -5.368 -10.751 1.169 1.00 44.91 176 ALA A N 1
ATOM 1337 C CA . ALA A 1 176 ? -5.640 -10.876 2.600 1.00 44.91 176 ALA A CA 1
ATOM 1338 C C . ALA A 1 176 ? -4.882 -9.869 3.494 1.00 44.91 176 ALA A C 1
ATOM 1340 O O . ALA A 1 176 ? -5.273 -9.687 4.651 1.00 44.91 176 ALA A O 1
ATOM 1341 N N . LEU A 1 177 ? -3.826 -9.213 2.987 1.00 46.53 177 LEU A N 1
ATOM 1342 C CA . LEU A 1 177 ? -3.098 -8.130 3.671 1.00 46.53 177 LEU A CA 1
ATOM 1343 C C . LEU A 1 177 ? -3.758 -6.755 3.468 1.00 46.53 177 LEU A C 1
ATOM 1345 O O . LEU A 1 177 ? -3.524 -5.844 4.257 1.00 46.53 177 LEU A O 1
ATOM 1349 N N . LEU A 1 178 ? -4.636 -6.619 2.470 1.00 52.28 178 LEU A N 1
ATOM 1350 C CA . LEU A 1 178 ? -5.473 -5.441 2.236 1.00 52.28 178 LEU A CA 1
ATOM 1351 C C . LEU A 1 178 ? -6.888 -5.707 2.770 1.00 52.28 178 LEU A C 1
ATOM 1353 O O . LEU A 1 178 ? -7.840 -5.809 1.998 1.00 52.28 178 LEU A O 1
ATOM 1357 N N . LYS A 1 179 ? -7.052 -5.864 4.090 1.00 54.09 179 LYS A N 1
ATOM 1358 C CA . LYS A 1 179 ? -8.404 -5.975 4.669 1.00 54.09 179 LYS A CA 1
ATOM 1359 C C . LYS A 1 179 ? -9.034 -4.578 4.696 1.00 54.09 179 LYS A C 1
ATOM 1361 O O . LYS A 1 179 ? -8.517 -3.740 5.430 1.00 54.09 179 LYS A O 1
ATOM 1366 N N . PRO A 1 180 ? -10.095 -4.299 3.915 1.00 61.41 180 PRO A N 1
ATOM 1367 C CA . PRO A 1 180 ? -10.731 -2.987 3.943 1.00 61.41 180 PRO A CA 1
ATOM 1368 C C . PRO A 1 180 ? -11.303 -2.707 5.337 1.00 61.41 180 PRO A C 1
ATOM 1370 O O . PRO A 1 180 ? -11.796 -3.627 5.993 1.00 61.41 180 PRO A O 1
ATOM 1373 N N . VAL A 1 181 ? -11.269 -1.440 5.769 1.00 73.69 181 VAL A N 1
ATOM 1374 C CA . VAL A 1 181 ? -12.182 -0.980 6.822 1.00 73.69 181 VAL A CA 1
ATOM 1375 C C . VAL A 1 181 ? -13.598 -1.173 6.300 1.00 73.69 181 VAL A C 1
ATOM 1377 O O . VAL A 1 181 ? -13.942 -0.622 5.254 1.00 73.69 181 VAL A O 1
ATOM 1380 N N . VAL A 1 182 ? -14.390 -1.963 7.011 1.00 75.00 182 VAL A N 1
ATOM 1381 C CA . VAL A 1 182 ? -15.791 -2.216 6.672 1.00 75.00 182 VAL A CA 1
ATOM 1382 C C . VAL A 1 182 ? -16.713 -1.401 7.574 1.00 75.00 182 VAL A C 1
ATOM 1384 O O . VAL A 1 182 ? -16.328 -0.972 8.667 1.00 75.00 182 VAL A O 1
ATOM 1387 N N . GLU A 1 183 ? -17.940 -1.160 7.132 1.00 79.19 183 GLU A N 1
ATOM 1388 C CA . GLU A 1 183 ? -18.953 -0.608 8.031 1.00 79.19 183 GLU A CA 1
ATOM 1389 C C . GLU A 1 183 ? -19.373 -1.671 9.058 1.00 79.19 183 GLU A C 1
ATOM 1391 O O . GLU A 1 183 ? -19.280 -2.870 8.797 1.00 79.19 183 GLU A O 1
ATOM 1396 N N . ILE A 1 184 ? -19.844 -1.256 10.239 1.00 80.25 184 ILE A N 1
ATOM 1397 C CA . ILE A 1 184 ? -20.200 -2.195 11.319 1.00 80.25 184 ILE A CA 1
ATOM 1398 C C . ILE A 1 184 ? -21.178 -3.295 10.866 1.00 80.25 184 ILE A C 1
ATOM 1400 O O . ILE A 1 184 ? -21.036 -4.447 11.252 1.00 80.25 184 ILE A O 1
ATOM 1404 N N . TYR A 1 185 ? -22.129 -2.971 9.987 1.00 77.94 185 TYR A N 1
ATOM 1405 C CA . TYR A 1 185 ? -23.120 -3.916 9.454 1.00 77.94 185 TYR A CA 1
ATOM 1406 C C . TYR A 1 185 ? -22.569 -4.879 8.390 1.00 77.94 185 TYR A C 1
ATOM 1408 O O . TYR A 1 185 ? -23.252 -5.829 8.011 1.00 77.94 185 TYR A O 1
ATOM 1416 N N . GLU A 1 186 ? -21.359 -4.636 7.893 1.00 77.88 186 GLU A N 1
ATOM 1417 C CA . GLU A 1 186 ? -20.638 -5.521 6.975 1.00 77.88 186 GLU A CA 1
ATOM 1418 C C . GLU A 1 186 ? -19.658 -6.439 7.728 1.00 77.88 186 GLU A C 1
ATOM 1420 O O . GLU A 1 186 ? -19.081 -7.355 7.138 1.00 77.88 186 GLU A O 1
ATOM 1425 N N . GLU A 1 187 ? -19.452 -6.206 9.028 1.00 84.19 187 GLU A N 1
ATOM 1426 C CA . GLU A 1 187 ? -18.544 -6.984 9.861 1.00 84.19 187 GLU A CA 1
ATOM 1427 C C . GLU A 1 187 ? -19.188 -8.343 10.228 1.00 84.19 187 GLU A C 1
ATOM 1429 O O . GLU A 1 187 ? -20.242 -8.374 10.864 1.00 84.19 187 GLU A O 1
ATOM 1434 N N . PRO A 1 188 ? -18.584 -9.495 9.865 1.00 86.12 188 PRO A N 1
ATOM 1435 C CA . PRO A 1 188 ? -19.230 -10.808 10.001 1.00 86.12 188 PRO A CA 1
ATOM 1436 C C . PRO A 1 188 ? -19.571 -11.262 11.427 1.00 86.12 188 PRO A C 1
ATOM 1438 O O . PRO A 1 188 ? -20.341 -12.212 11.587 1.00 86.12 188 PRO A O 1
ATOM 1441 N N . ARG A 1 189 ? -18.967 -10.652 12.452 1.00 91.56 189 ARG A N 1
ATOM 1442 C CA . ARG A 1 189 ? -19.235 -10.914 13.872 1.00 91.56 189 ARG A CA 1
ATOM 1443 C C . ARG A 1 189 ? -20.280 -9.974 14.451 1.00 91.56 189 ARG A C 1
ATOM 1445 O O . ARG A 1 189 ? -20.700 -10.237 15.569 1.00 91.56 189 ARG A O 1
ATOM 1452 N N . HIS A 1 190 ? -20.699 -8.924 13.740 1.00 89.50 190 HIS A N 1
ATOM 1453 C CA . HIS A 1 190 ? -21.721 -7.971 14.178 1.00 89.50 190 HIS A CA 1
ATOM 1454 C C . HIS A 1 190 ? -23.056 -8.265 13.489 1.00 89.50 190 HIS A C 1
ATOM 1456 O O . HIS A 1 190 ? -23.365 -7.764 12.409 1.00 89.50 190 HIS A O 1
ATOM 1462 N N . TRP A 1 191 ? -23.903 -9.059 14.139 1.00 89.94 191 TRP A N 1
ATOM 1463 C CA . TRP A 1 191 ? -25.238 -9.347 13.618 1.00 89.94 191 TRP A CA 1
ATOM 1464 C C . TRP A 1 191 ? -26.237 -8.310 14.104 1.00 89.94 191 TRP A C 1
ATOM 1466 O O . TRP A 1 191 ? -26.486 -8.199 15.305 1.00 89.94 191 TRP A O 1
ATOM 1476 N N . LEU A 1 192 ? -26.862 -7.586 13.176 1.00 84.56 192 LEU A N 1
ATOM 1477 C CA . LEU A 1 192 ? -27.956 -6.679 13.509 1.00 84.56 192 LEU A CA 1
ATOM 1478 C C . LEU A 1 192 ? -29.126 -7.473 14.110 1.00 84.56 192 LEU A C 1
ATOM 1480 O O . LEU A 1 192 ? -29.820 -8.210 13.412 1.00 84.56 192 LEU A O 1
ATOM 1484 N N . ALA A 1 193 ? -29.340 -7.319 15.414 1.00 84.31 193 ALA A N 1
ATOM 1485 C CA . ALA A 1 193 ? -30.372 -8.022 16.167 1.00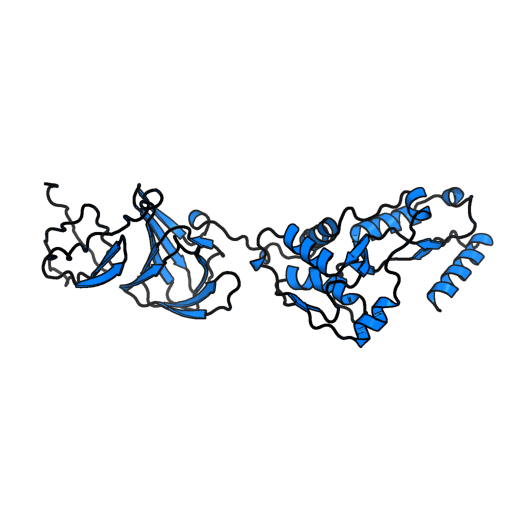 84.31 193 ALA A CA 1
ATOM 1486 C C . ALA A 1 193 ? -31.676 -7.216 16.247 1.00 84.31 193 ALA A C 1
ATOM 1488 O O . ALA A 1 193 ? -32.764 -7.788 16.273 1.00 84.31 193 ALA A O 1
ATOM 1489 N N . PHE A 1 194 ? -31.573 -5.885 16.301 1.00 83.69 194 PHE A N 1
ATOM 1490 C CA . PHE A 1 194 ? -32.716 -4.979 16.390 1.00 83.69 194 PHE A CA 1
ATOM 1491 C C . PHE A 1 194 ? -32.341 -3.583 15.881 1.00 83.69 194 PHE A C 1
ATOM 1493 O O . PHE A 1 194 ? -31.226 -3.120 16.105 1.00 83.69 194 PHE A O 1
ATOM 1500 N N . ALA A 1 195 ? -33.276 -2.884 15.239 1.00 82.62 195 ALA A N 1
ATOM 1501 C CA . ALA A 1 195 ? -33.099 -1.490 14.846 1.00 82.62 195 ALA A CA 1
ATOM 1502 C C . ALA A 1 195 ? -34.423 -0.724 14.908 1.00 82.62 195 ALA A C 1
ATOM 1504 O O . ALA A 1 195 ? -35.471 -1.246 14.526 1.00 82.62 195 ALA A O 1
ATOM 1505 N N . ASN A 1 196 ? -34.363 0.531 15.347 1.00 82.19 196 ASN A N 1
ATOM 1506 C CA . ASN A 1 196 ? -35.439 1.509 15.215 1.00 82.19 196 ASN A CA 1
ATOM 1507 C C . ASN A 1 196 ? -34.858 2.928 15.051 1.00 82.19 196 ASN A C 1
ATOM 1509 O O . ASN A 1 196 ? -33.653 3.109 14.899 1.00 82.19 196 ASN A O 1
ATOM 1513 N N . GLU A 1 197 ? -35.714 3.950 15.101 1.00 80.25 197 GLU A N 1
ATOM 1514 C CA . GLU A 1 197 ? -35.323 5.366 15.000 1.00 80.25 197 GLU A CA 1
ATOM 1515 C C . GLU A 1 197 ? -34.429 5.884 16.147 1.00 80.25 197 GLU A C 1
ATOM 1517 O O . GLU A 1 197 ? -33.973 7.025 16.111 1.00 80.25 197 GLU A O 1
ATOM 1522 N N . HIS A 1 198 ? -34.185 5.092 17.192 1.00 80.56 198 HIS A N 1
ATOM 1523 C CA . HIS A 1 198 ? -33.398 5.505 18.356 1.00 80.56 198 HIS A CA 1
ATOM 1524 C C . HIS A 1 198 ? -32.103 4.721 18.505 1.00 80.56 198 HIS A C 1
ATOM 1526 O O . HIS A 1 198 ? -31.092 5.310 18.889 1.00 80.56 198 HIS A O 1
ATOM 1532 N N . VAL A 1 199 ? -32.138 3.415 18.233 1.00 86.31 199 VAL A N 1
ATOM 1533 C CA . VAL A 1 199 ? -31.008 2.514 18.446 1.00 86.31 199 VAL A CA 1
ATOM 1534 C C . VAL A 1 199 ? -30.854 1.502 17.319 1.00 86.31 199 VAL A C 1
ATOM 1536 O O . VAL A 1 199 ? -31.836 1.062 16.716 1.00 86.31 199 VAL A O 1
ATOM 1539 N N . ARG A 1 200 ? -29.613 1.072 17.103 1.00 87.56 200 ARG A N 1
ATOM 1540 C CA . ARG A 1 200 ? -29.281 -0.175 16.407 1.00 87.56 200 ARG A CA 1
ATOM 1541 C C . ARG A 1 200 ? -28.544 -1.070 17.393 1.00 87.56 200 ARG A C 1
ATOM 1543 O O . ARG A 1 200 ? -27.661 -0.607 18.103 1.00 87.56 200 ARG A O 1
ATOM 1550 N N . VAL A 1 201 ? -28.955 -2.325 17.482 1.00 90.50 201 VAL A N 1
ATOM 1551 C CA . VAL A 1 201 ? -28.406 -3.305 18.417 1.00 90.50 201 VAL A CA 1
ATOM 1552 C C . VAL A 1 201 ? -27.753 -4.401 17.602 1.00 90.50 201 VAL A C 1
ATOM 1554 O O . VAL A 1 201 ? -28.441 -5.138 16.892 1.00 90.50 201 VAL A O 1
ATOM 1557 N N . PHE A 1 202 ? -26.441 -4.527 17.733 1.00 90.31 202 PHE A N 1
ATOM 1558 C CA . PHE A 1 202 ? -25.662 -5.604 17.151 1.00 90.31 202 PHE A CA 1
ATOM 1559 C C . PHE A 1 202 ? -25.343 -6.628 18.233 1.00 90.31 202 PHE A C 1
ATOM 1561 O O . PHE A 1 202 ? -24.825 -6.297 19.300 1.00 90.31 202 PHE A O 1
ATOM 1568 N N . ARG A 1 203 ? -25.660 -7.891 17.960 1.00 93.75 203 ARG A N 1
ATOM 1569 C CA . ARG A 1 203 ? -25.110 -9.020 18.701 1.00 93.75 203 ARG A CA 1
ATOM 1570 C C . ARG A 1 203 ? -23.723 -9.286 18.151 1.00 93.75 203 ARG A C 1
ATOM 1572 O O . ARG A 1 203 ? -23.586 -9.509 16.952 1.00 93.75 203 ARG A O 1
ATOM 1579 N N . VAL A 1 204 ? -22.732 -9.280 19.030 1.00 95.94 204 VAL A N 1
ATOM 1580 C CA . VAL A 1 204 ? -21.341 -9.526 18.674 1.00 95.94 204 VAL A CA 1
ATOM 1581 C C . VAL A 1 204 ? -20.882 -10.820 19.312 1.00 95.94 204 VAL A C 1
ATOM 1583 O O . VAL A 1 204 ? -20.972 -10.964 20.532 1.00 95.94 204 VAL A O 1
ATOM 1586 N N . GLU A 1 205 ? -20.379 -11.753 18.506 1.00 95.81 205 GLU A N 1
ATOM 1587 C CA . GLU A 1 205 ? -19.690 -12.944 19.011 1.00 95.81 205 GLU A CA 1
ATOM 1588 C C . GLU A 1 205 ? -18.376 -13.156 18.285 1.00 95.81 205 GLU A C 1
ATOM 1590 O O . GLU A 1 205 ? -18.339 -13.376 17.074 1.00 95.81 205 GLU A O 1
ATOM 1595 N N . ASN A 1 206 ? -17.290 -13.160 19.049 1.00 95.69 206 ASN A N 1
ATOM 1596 C CA . ASN A 1 206 ? -15.956 -13.402 18.535 1.00 95.69 206 ASN A CA 1
ATOM 1597 C C . ASN A 1 206 ? -15.353 -14.665 19.188 1.00 95.69 206 ASN A C 1
ATOM 1599 O O . ASN A 1 206 ? -15.045 -14.649 20.387 1.00 95.69 206 ASN A O 1
ATOM 1603 N N . PRO A 1 207 ? -15.211 -15.783 18.450 1.00 95.88 207 PRO A N 1
ATOM 1604 C CA . PRO A 1 207 ? -14.656 -17.029 18.966 1.00 95.88 207 PRO A CA 1
ATOM 1605 C C . PRO A 1 207 ? -13.215 -16.898 19.477 1.00 95.88 207 PRO A C 1
ATOM 1607 O O . PRO A 1 207 ? -12.493 -15.992 19.064 1.00 95.88 207 PRO A O 1
ATOM 1610 N N . PRO A 1 208 ? -12.767 -17.804 20.362 1.00 93.12 208 PRO A N 1
ATOM 1611 C CA . PRO A 1 208 ? -11.381 -17.844 20.825 1.00 93.12 208 PRO A CA 1
ATOM 1612 C C . PRO A 1 208 ? -10.384 -17.971 19.671 1.00 93.12 208 PRO A C 1
ATOM 1614 O O . PRO A 1 208 ? -10.549 -18.832 18.808 1.00 93.12 208 PRO A O 1
ATOM 1617 N N . GLY A 1 209 ? -9.329 -17.155 19.687 1.00 87.69 209 GLY A N 1
ATOM 1618 C CA . GLY A 1 209 ? -8.304 -17.146 18.641 1.00 87.69 209 GLY A CA 1
ATOM 1619 C C . GLY A 1 209 ? -8.731 -16.450 17.347 1.00 87.69 209 GLY A C 1
ATOM 1620 O O . GLY A 1 209 ? -8.015 -16.535 16.352 1.00 87.69 209 GLY A O 1
ATOM 1621 N N . ASP A 1 210 ? -9.873 -15.762 17.352 1.00 89.81 210 ASP A N 1
ATOM 1622 C CA . ASP A 1 210 ? -10.445 -15.111 16.179 1.00 89.81 210 ASP A CA 1
ATOM 1623 C C . ASP A 1 210 ? -10.450 -13.578 16.307 1.00 89.81 210 ASP A C 1
ATOM 1625 O O . ASP A 1 210 ? -10.316 -13.005 17.398 1.00 89.81 210 ASP A O 1
ATOM 1629 N N . THR A 1 211 ? -10.580 -12.897 15.171 1.00 90.56 211 THR A N 1
ATOM 1630 C CA . THR A 1 211 ? -10.491 -11.438 15.064 1.00 90.56 211 THR A CA 1
ATOM 1631 C C . THR A 1 211 ? -11.627 -10.887 14.216 1.00 90.56 211 THR A C 1
ATOM 1633 O O . THR A 1 211 ? -11.893 -11.380 13.120 1.00 90.56 211 THR A O 1
ATOM 1636 N N . THR A 1 212 ? -12.243 -9.803 14.688 1.00 91.75 212 THR A N 1
ATOM 1637 C CA . THR A 1 212 ? -13.163 -9.008 13.862 1.00 91.75 212 THR A CA 1
ATOM 1638 C C . THR A 1 212 ? -12.413 -8.371 12.690 1.00 91.75 212 THR A C 1
ATOM 1640 O O . THR A 1 212 ? -11.214 -8.086 12.780 1.00 91.75 212 THR A O 1
ATOM 1643 N N . LEU A 1 213 ? -13.102 -8.039 11.602 1.00 85.75 213 LEU A N 1
ATOM 1644 C CA . LEU A 1 213 ? -12.522 -7.120 10.621 1.00 85.75 213 LEU A CA 1
ATOM 1645 C C . LEU A 1 213 ? -12.263 -5.748 11.264 1.00 85.75 213 LEU A C 1
ATOM 1647 O O . LEU A 1 213 ? -12.809 -5.414 12.324 1.00 85.75 213 LEU A O 1
ATOM 1651 N N . MET A 1 214 ? -11.394 -4.962 10.627 1.00 83.38 214 MET A N 1
ATOM 1652 C CA . MET A 1 214 ? -11.272 -3.545 10.950 1.00 83.38 214 MET A CA 1
ATOM 1653 C C . MET A 1 214 ? -12.586 -2.879 10.541 1.00 83.38 214 MET A C 1
ATOM 1655 O O . MET A 1 214 ? -12.954 -2.947 9.372 1.00 83.38 214 MET A O 1
ATOM 1659 N N . HIS A 1 215 ? -13.306 -2.289 11.487 1.00 86.12 215 HIS A N 1
ATOM 1660 C CA . HIS A 1 215 ? -14.612 -1.687 11.230 1.00 86.12 215 HIS A CA 1
ATOM 1661 C C . HIS A 1 215 ? -14.760 -0.348 11.945 1.00 86.12 215 HIS A C 1
ATOM 1663 O O . HIS A 1 215 ? -14.014 -0.047 12.883 1.00 86.12 215 HIS A O 1
ATOM 1669 N N . VAL A 1 216 ? -15.698 0.467 11.464 1.00 82.56 216 VAL A N 1
ATOM 1670 C CA . VAL A 1 216 ? -15.939 1.829 11.949 1.00 82.56 216 VAL A CA 1
ATOM 1671 C C . VAL A 1 216 ? -17.262 1.944 12.710 1.00 82.56 216 VAL A C 1
ATOM 1673 O O . VAL A 1 216 ? -18.301 1.487 12.240 1.00 82.56 216 VAL A O 1
ATOM 1676 N N . HIS A 1 217 ? -17.215 2.618 13.860 1.00 84.75 217 HIS A N 1
ATOM 1677 C CA . HIS A 1 217 ? -18.369 3.090 14.627 1.00 84.75 217 HIS A CA 1
ATOM 1678 C C . HIS A 1 217 ? -18.542 4.585 14.365 1.00 84.75 217 HIS A C 1
ATOM 1680 O O . HIS A 1 217 ? -17.597 5.367 14.523 1.00 84.75 217 HIS A O 1
ATOM 1686 N N . ARG A 1 218 ? -19.744 4.988 13.943 1.00 78.62 218 ARG A N 1
ATOM 1687 C CA . ARG A 1 218 ? -20.039 6.375 13.517 1.00 78.62 218 ARG A CA 1
ATOM 1688 C C . ARG A 1 218 ? -20.941 7.145 14.472 1.00 78.62 218 ARG A C 1
ATOM 1690 O O . ARG A 1 218 ? -21.175 8.336 14.275 1.00 78.62 218 ARG A O 1
ATOM 1697 N N . VAL A 1 219 ? -21.482 6.460 15.468 1.00 81.94 219 VAL A N 1
ATOM 1698 C CA . VAL A 1 219 ? -22.376 7.013 16.483 1.00 81.94 219 VAL A CA 1
ATOM 1699 C C . VAL A 1 219 ? -21.967 6.489 17.842 1.00 81.94 219 VAL A C 1
ATOM 1701 O O . VAL A 1 219 ? -21.336 5.441 17.935 1.00 81.94 219 VAL A O 1
ATOM 1704 N N . ASP A 1 220 ? -22.330 7.218 18.890 1.00 87.06 220 ASP A N 1
ATOM 1705 C CA . ASP A 1 220 ? -22.073 6.784 20.257 1.00 87.06 220 ASP A CA 1
ATOM 1706 C C . ASP A 1 220 ? -22.679 5.407 20.518 1.00 87.06 220 ASP A C 1
ATOM 1708 O O . ASP A 1 220 ? -23.826 5.144 20.147 1.00 87.06 220 ASP A O 1
ATOM 1712 N N . SER A 1 221 ? -21.918 4.559 21.205 1.00 89.94 221 SER A N 1
ATOM 1713 C CA . SER A 1 221 ? -22.291 3.169 21.461 1.00 89.94 221 SER A CA 1
ATOM 1714 C C . SER A 1 221 ? -22.218 2.815 22.939 1.00 89.94 221 SER A C 1
ATOM 1716 O O . SER A 1 221 ? -21.310 3.233 23.667 1.00 89.94 221 SER A O 1
ATOM 1718 N N . LEU A 1 222 ? -23.159 1.985 23.382 1.00 92.38 222 LEU A N 1
ATOM 1719 C CA . LEU A 1 222 ? -23.089 1.271 24.653 1.00 92.38 222 LEU A CA 1
ATOM 1720 C C . LEU A 1 222 ? -22.755 -0.198 24.399 1.00 92.38 222 LEU A C 1
ATOM 1722 O O . LEU A 1 222 ? -23.498 -0.899 23.720 1.00 92.38 222 LEU A O 1
ATOM 1726 N N . TYR A 1 223 ? -21.674 -0.672 25.010 1.00 94.00 223 TYR A N 1
ATOM 1727 C CA . TYR A 1 223 ? -21.217 -2.055 24.902 1.00 94.00 223 TYR A CA 1
ATOM 1728 C C . TYR A 1 223 ? -21.572 -2.819 26.173 1.00 94.00 223 TYR A C 1
ATOM 1730 O O . TYR A 1 223 ? -21.033 -2.505 27.235 1.00 94.00 223 TYR A O 1
ATOM 1738 N N . PHE A 1 224 ? -22.454 -3.810 26.080 1.00 94.50 224 PHE A N 1
ATOM 1739 C CA . PHE A 1 224 ? -22.846 -4.678 27.194 1.00 94.50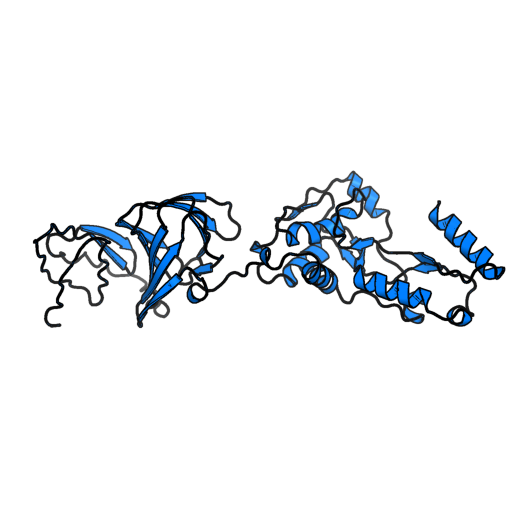 224 PHE A CA 1
ATOM 1740 C C . PHE A 1 224 ? -22.131 -6.020 27.061 1.00 94.50 224 PHE A C 1
ATOM 1742 O O . PHE A 1 224 ? -22.385 -6.748 26.103 1.00 94.50 224 PHE A O 1
ATOM 1749 N N . PHE A 1 225 ? -21.247 -6.364 27.996 1.00 93.56 225 PHE A N 1
ATOM 1750 C CA . PHE A 1 225 ? -20.463 -7.601 27.927 1.00 93.56 225 PHE A CA 1
ATOM 1751 C C . PHE A 1 225 ? -21.142 -8.736 28.696 1.00 93.56 225 PHE A C 1
ATOM 1753 O O . PHE A 1 225 ? -21.489 -8.585 29.866 1.00 93.56 225 PHE A O 1
ATOM 1760 N N . PHE A 1 226 ? -21.295 -9.894 28.052 1.00 92.25 226 PHE A N 1
ATOM 1761 C CA . PHE A 1 226 ? -21.971 -11.071 28.624 1.00 92.25 226 PHE A CA 1
ATOM 1762 C C . PHE A 1 226 ? -21.017 -12.205 28.990 1.00 92.25 226 PHE A C 1
ATOM 1764 O O . PHE A 1 226 ? -21.438 -13.235 29.509 1.00 92.25 226 PHE A O 1
ATOM 1771 N N . THR A 1 227 ? -19.734 -12.037 28.690 1.00 92.50 227 THR A N 1
ATOM 1772 C CA . THR A 1 227 ? -18.687 -13.021 28.955 1.00 92.50 227 THR A CA 1
ATOM 1773 C C . THR A 1 227 ? -17.457 -12.307 29.479 1.00 92.50 227 THR A C 1
ATOM 1775 O O . THR A 1 227 ? -17.072 -11.271 28.936 1.00 92.50 227 THR A O 1
ATOM 1778 N N . ALA A 1 228 ? -16.808 -12.883 30.489 1.00 93.75 228 ALA A N 1
ATOM 1779 C CA . ALA A 1 228 ? -15.476 -12.446 30.878 1.00 93.75 228 ALA A CA 1
ATOM 1780 C C . ALA A 1 228 ? -14.457 -12.996 29.869 1.00 93.75 228 ALA A C 1
ATOM 1782 O O . ALA A 1 228 ? -14.318 -14.212 29.755 1.00 93.75 228 ALA A O 1
ATOM 1783 N N . ALA A 1 229 ? -13.785 -12.123 29.120 1.00 94.06 229 ALA A N 1
ATOM 1784 C CA . ALA A 1 229 ? -12.875 -12.520 28.044 1.00 94.06 229 ALA A CA 1
ATOM 1785 C C . ALA A 1 229 ? -11.621 -11.641 28.031 1.00 94.06 229 ALA A C 1
ATOM 1787 O O . ALA A 1 229 ? -11.697 -10.431 28.249 1.00 94.06 229 ALA A O 1
ATOM 1788 N N . SER A 1 230 ? -10.465 -12.246 27.752 1.00 96.44 230 SER A N 1
ATOM 1789 C CA . SER A 1 230 ? -9.232 -11.500 27.494 1.00 96.44 230 SER A CA 1
ATOM 1790 C C . SER A 1 230 ? -9.141 -11.207 26.004 1.00 96.44 230 SER A C 1
ATOM 1792 O O . SER A 1 230 ? -9.171 -12.120 25.179 1.00 96.44 230 SER A O 1
ATOM 1794 N N . VAL A 1 231 ? -9.037 -9.931 25.657 1.00 96.56 231 VAL A N 1
ATOM 1795 C CA . VAL A 1 231 ? -9.021 -9.477 24.269 1.00 96.56 231 VAL A CA 1
ATOM 1796 C C . VAL A 1 231 ? -7.827 -8.569 24.018 1.00 96.56 231 VAL A C 1
ATOM 1798 O O . VAL A 1 231 ? -7.189 -8.068 24.943 1.00 96.56 231 VAL A O 1
ATOM 1801 N N . GLN A 1 232 ? -7.516 -8.363 22.749 1.00 96.06 232 GLN A N 1
ATOM 1802 C CA . GLN A 1 232 ? -6.579 -7.346 22.310 1.00 96.06 232 GLN A CA 1
ATOM 1803 C C . GLN A 1 232 ? -7.275 -6.458 21.285 1.00 96.06 232 GLN A C 1
ATOM 1805 O O . GLN A 1 232 ? -7.715 -6.930 20.236 1.00 96.06 232 GLN A O 1
ATOM 1810 N N . GLY A 1 233 ? -7.405 -5.176 21.606 1.00 91.44 233 GLY A N 1
ATOM 1811 C CA . GLY A 1 233 ? -7.980 -4.181 20.711 1.00 91.44 233 GLY A CA 1
ATOM 1812 C C . GLY A 1 233 ? -6.897 -3.453 19.928 1.00 91.44 233 GLY A C 1
ATOM 1813 O O . GLY A 1 233 ? -5.882 -3.046 20.491 1.00 91.44 233 GLY A O 1
ATOM 1814 N N . THR A 1 234 ? -7.118 -3.244 18.635 1.00 86.56 234 THR A N 1
ATOM 1815 C CA . THR A 1 234 ? -6.248 -2.412 17.794 1.00 86.56 234 THR A CA 1
ATOM 1816 C C . THR A 1 234 ? -7.092 -1.325 17.154 1.00 86.56 234 THR A C 1
ATOM 1818 O O . THR A 1 234 ? -7.971 -1.629 16.348 1.00 86.56 234 THR A O 1
ATOM 1821 N N . LYS A 1 235 ? -6.837 -0.066 17.515 1.00 84.19 235 LYS A N 1
ATOM 1822 C CA . LYS A 1 235 ? -7.421 1.085 16.821 1.00 84.19 235 LYS A CA 1
ATOM 1823 C C . LYS A 1 235 ? -6.607 1.400 15.571 1.00 84.19 235 LYS A C 1
ATOM 1825 O O . LYS A 1 235 ? -5.422 1.077 15.500 1.00 84.19 235 LYS A O 1
ATOM 1830 N N . LEU A 1 236 ? -7.242 2.038 14.596 1.00 76.12 236 LEU A N 1
ATOM 1831 C CA . LEU A 1 236 ? -6.581 2.495 13.379 1.00 76.12 236 LEU A CA 1
ATOM 1832 C C . LEU A 1 236 ? -5.341 3.337 13.720 1.00 76.12 236 LEU A C 1
ATOM 1834 O O . LEU A 1 236 ? -5.447 4.320 14.449 1.00 76.12 236 LEU A O 1
ATOM 1838 N N . ASN A 1 237 ? -4.179 2.966 13.179 1.00 69.94 237 ASN A N 1
ATOM 1839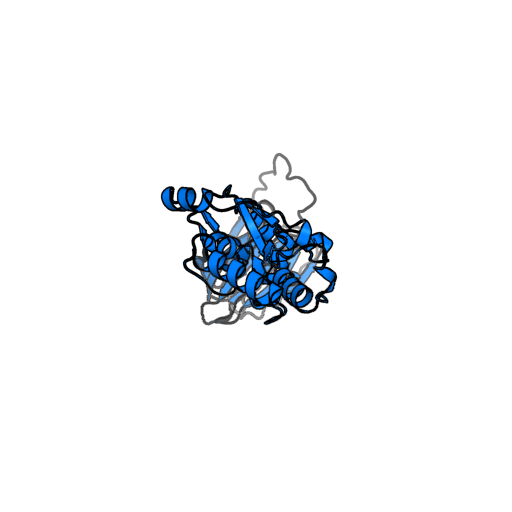 C CA . ASN A 1 237 ? -2.890 3.638 13.400 1.00 69.94 237 ASN A CA 1
ATOM 1840 C C . ASN A 1 237 ? -2.370 3.643 14.856 1.00 69.94 237 ASN A C 1
ATOM 1842 O O . ASN A 1 237 ? -1.446 4.396 15.166 1.00 69.94 237 ASN A O 1
ATOM 1846 N N . GLU A 1 238 ? -2.924 2.815 15.745 1.00 75.31 238 GLU A N 1
ATOM 1847 C CA . GLU A 1 238 ? -2.412 2.621 17.105 1.00 75.31 238 GLU A CA 1
ATOM 1848 C C . GLU A 1 238 ? -1.871 1.200 17.303 1.00 75.31 238 GLU A C 1
ATOM 1850 O O . GLU A 1 238 ? -2.338 0.242 16.687 1.00 75.31 238 GLU A O 1
ATOM 1855 N N . GLU A 1 239 ? -0.917 1.057 18.225 1.00 73.56 239 GLU A N 1
ATOM 1856 C CA . GLU A 1 239 ? -0.427 -0.256 18.648 1.00 73.56 239 GLU A CA 1
ATOM 1857 C C . GLU A 1 239 ? -1.534 -1.074 19.341 1.00 73.56 239 GLU A C 1
ATOM 1859 O O . GLU A 1 239 ? -2.367 -0.500 20.060 1.00 73.56 239 GLU A O 1
ATOM 1864 N N . PRO A 1 240 ? -1.546 -2.412 19.177 1.00 81.88 240 PRO A N 1
ATOM 1865 C CA . PRO A 1 240 ? -2.477 -3.283 19.881 1.00 81.88 240 PRO A CA 1
ATOM 1866 C C . PRO A 1 240 ? -2.363 -3.136 21.403 1.00 81.88 240 PRO A C 1
ATOM 1868 O O . PRO A 1 240 ? -1.267 -3.085 21.963 1.00 81.88 240 PRO A O 1
ATOM 1871 N N . LYS A 1 241 ? -3.510 -3.101 22.085 1.00 92.75 241 LYS A N 1
ATOM 1872 C CA . LYS A 1 241 ? -3.607 -2.982 23.544 1.00 92.75 241 LYS A CA 1
ATOM 1873 C C . LYS A 1 241 ? -4.413 -4.141 24.101 1.00 92.75 241 LYS A C 1
ATOM 1875 O O . LYS A 1 241 ? -5.516 -4.422 23.632 1.00 92.75 241 LYS A O 1
ATOM 1880 N N . ASP A 1 242 ? -3.846 -4.804 25.099 1.00 95.56 242 ASP A N 1
ATOM 1881 C CA . ASP A 1 242 ? -4.540 -5.847 25.842 1.00 95.56 242 ASP A CA 1
ATOM 1882 C C . ASP A 1 242 ? -5.640 -5.245 26.721 1.00 95.56 242 ASP A C 1
ATOM 1884 O O . ASP A 1 242 ? -5.492 -4.155 27.279 1.00 95.56 242 ASP A O 1
ATOM 1888 N N . ASP A 1 243 ? -6.738 -5.980 26.850 1.00 95.31 243 ASP A N 1
ATOM 1889 C CA . ASP A 1 243 ? -7.907 -5.596 27.627 1.00 95.31 243 ASP A CA 1
ATOM 1890 C C . ASP A 1 243 ? -8.577 -6.847 28.217 1.00 95.31 243 ASP A C 1
ATOM 1892 O O . ASP A 1 243 ? -8.438 -7.970 27.714 1.00 95.31 243 ASP A O 1
ATOM 1896 N N . VAL A 1 244 ? -9.297 -6.657 29.317 1.00 95.06 244 VAL A N 1
ATOM 1897 C CA . VAL A 1 244 ? -10.049 -7.708 30.000 1.00 95.06 244 VAL A CA 1
ATOM 1898 C C . VAL A 1 244 ? -11.485 -7.236 30.140 1.00 95.06 244 VAL A C 1
ATOM 1900 O O . VAL A 1 244 ? -11.780 -6.267 30.839 1.00 95.06 244 VAL A O 1
ATOM 1903 N N . LEU A 1 245 ? -12.381 -7.939 29.459 1.00 94.38 245 LEU A N 1
ATOM 1904 C CA . LEU A 1 245 ? -13.814 -7.705 29.521 1.00 94.38 245 LEU A CA 1
ATOM 1905 C C . LEU A 1 245 ? -14.366 -8.407 30.755 1.00 94.38 245 LEU A C 1
ATOM 1907 O O . LEU A 1 245 ? -14.043 -9.573 30.995 1.00 94.38 245 LEU A O 1
ATOM 1911 N N . THR A 1 246 ? -15.207 -7.716 31.521 1.00 93.12 246 THR A N 1
ATOM 1912 C CA . THR A 1 246 ? -15.889 -8.314 32.673 1.00 93.12 246 THR A CA 1
ATOM 1913 C C . THR A 1 246 ? -17.342 -8.619 32.331 1.00 93.12 246 THR A C 1
ATOM 1915 O O . THR A 1 246 ? -18.047 -7.823 31.717 1.00 93.12 246 THR A O 1
ATOM 1918 N N . CYS A 1 247 ? -17.810 -9.789 32.750 1.00 90.56 247 CYS A N 1
ATOM 1919 C CA . CYS A 1 247 ? -19.202 -10.194 32.609 1.00 90.56 247 CYS A CA 1
ATOM 1920 C C . CYS A 1 247 ? -20.133 -9.206 33.345 1.00 90.56 247 CYS A C 1
ATOM 1922 O O . CYS A 1 247 ? -19.924 -8.938 34.528 1.00 90.56 247 CYS A O 1
ATOM 1924 N N . GLY A 1 248 ? -21.142 -8.660 32.663 1.00 87.62 248 GLY A N 1
ATOM 1925 C CA . GLY A 1 248 ? -22.051 -7.642 33.205 1.00 87.62 248 GLY A CA 1
ATOM 1926 C C . GLY A 1 248 ? -21.503 -6.208 33.183 1.00 87.62 248 GLY A C 1
ATOM 1927 O O . GLY A 1 248 ? -22.193 -5.281 33.611 1.00 87.62 248 GLY A O 1
ATOM 1928 N N . GLU A 1 249 ? -20.283 -5.998 32.683 1.00 90.62 249 GLU A N 1
ATOM 1929 C CA . GLU A 1 249 ? -19.732 -4.661 32.476 1.00 90.62 249 GLU A CA 1
ATOM 1930 C C . GLU A 1 249 ? -20.450 -3.951 31.322 1.00 90.62 249 GLU A C 1
ATOM 1932 O O . GLU A 1 249 ? -20.771 -4.555 30.296 1.00 90.62 249 GLU A O 1
ATOM 1937 N N . VAL A 1 250 ? -20.646 -2.638 31.470 1.00 92.75 250 VAL A N 1
ATOM 1938 C CA . VAL A 1 250 ? -21.128 -1.777 30.388 1.00 92.75 250 VAL A CA 1
ATOM 1939 C C . VAL A 1 250 ? -20.091 -0.707 30.077 1.00 92.75 250 VAL A C 1
ATOM 1941 O O . VAL A 1 250 ? -19.699 0.063 30.958 1.00 92.75 250 VAL A O 1
ATOM 1944 N N . ARG A 1 251 ? -19.651 -0.603 28.820 1.00 92.44 251 ARG A N 1
ATOM 1945 C CA . ARG A 1 251 ? -18.741 0.448 28.330 1.00 92.44 251 ARG A CA 1
ATOM 1946 C C . ARG A 1 251 ? -19.471 1.454 27.447 1.00 92.44 251 ARG A C 1
ATOM 1948 O O . ARG A 1 251 ? -20.519 1.153 26.900 1.00 92.44 251 ARG A O 1
ATOM 1955 N N . TYR A 1 252 ? -18.936 2.671 27.382 1.00 88.81 252 TYR A N 1
ATOM 1956 C CA . TYR A 1 252 ? -19.472 3.747 26.545 1.00 88.81 252 TYR A CA 1
ATOM 1957 C C . TYR A 1 252 ? -18.388 4.184 25.569 1.00 88.81 252 TYR A C 1
ATOM 1959 O O . TYR A 1 252 ? -17.265 4.447 26.009 1.00 88.81 252 TYR A O 1
ATOM 1967 N N . GLY A 1 253 ? -18.734 4.249 24.290 1.00 86.38 253 GLY A N 1
ATOM 1968 C CA . GLY A 1 253 ? -17.926 4.839 23.235 1.00 86.38 253 GLY A CA 1
ATOM 1969 C C . GLY A 1 253 ? -18.499 6.189 22.813 1.00 86.38 253 GLY A C 1
ATOM 1970 O O . GLY A 1 253 ? -19.662 6.259 22.430 1.00 86.38 253 GLY A O 1
ATOM 1971 N N . ASP A 1 254 ? -17.689 7.242 22.922 1.00 81.44 254 ASP A N 1
ATOM 1972 C CA . ASP A 1 254 ? -17.997 8.603 22.457 1.00 81.44 254 ASP A CA 1
ATOM 1973 C C . ASP A 1 254 ? -17.488 8.753 21.017 1.00 81.44 254 ASP A C 1
ATOM 1975 O O . ASP A 1 254 ? -16.369 9.220 20.789 1.00 81.44 254 ASP A O 1
ATOM 1979 N N . HIS A 1 255 ? -18.273 8.258 20.059 1.00 79.50 255 HIS A N 1
ATOM 1980 C CA . HIS A 1 255 ? -17.871 8.167 18.650 1.00 79.50 255 HIS A CA 1
ATOM 1981 C C . HIS A 1 255 ? -18.466 9.269 17.781 1.00 79.50 255 HIS A C 1
ATOM 1983 O O . HIS A 1 255 ? -17.994 9.505 16.670 1.00 79.50 255 HIS A O 1
ATOM 1989 N N . GLY A 1 256 ? -19.479 9.976 18.286 1.00 62.19 256 GLY A N 1
ATOM 1990 C CA . GLY A 1 256 ? -20.086 11.125 17.623 1.00 62.19 256 GLY A CA 1
ATOM 1991 C C . GLY A 1 256 ? -19.119 12.303 17.478 1.00 62.19 256 GLY A C 1
ATOM 1992 O O . GLY A 1 256 ? -19.230 13.062 16.518 1.00 62.19 256 GLY A O 1
ATOM 1993 N N . ASN A 1 257 ? -18.142 12.430 18.385 1.00 61.22 257 ASN A N 1
ATOM 1994 C CA . ASN A 1 257 ? -17.089 13.451 18.309 1.00 61.22 257 ASN A CA 1
ATOM 1995 C C . ASN A 1 257 ? -15.791 12.944 17.656 1.00 61.22 257 ASN A C 1
ATOM 1997 O O . ASN A 1 257 ? -14.999 13.746 17.161 1.00 61.22 257 ASN A O 1
ATOM 2001 N N . CYS A 1 258 ? -15.547 11.631 17.671 1.00 59.19 258 CYS A N 1
ATOM 2002 C CA . CYS A 1 258 ? -14.348 11.014 17.111 1.00 59.19 258 CYS A CA 1
ATOM 2003 C C . CYS A 1 258 ? -14.652 9.577 16.686 1.00 59.19 258 CYS A C 1
ATOM 2005 O O . CYS A 1 258 ? -14.862 8.719 17.536 1.00 59.19 258 CYS A O 1
ATOM 2007 N N . LEU A 1 259 ? -14.649 9.308 15.379 1.00 74.94 259 LEU A N 1
ATOM 2008 C CA . LEU A 1 259 ? -14.929 7.973 14.848 1.00 74.94 259 LEU A CA 1
ATOM 2009 C C . LEU A 1 259 ? -14.002 6.928 15.481 1.00 74.94 259 LEU A C 1
ATOM 2011 O O . LEU A 1 259 ? -12.778 7.088 15.480 1.00 74.94 259 LEU A O 1
ATOM 2015 N N . LEU A 1 260 ? -14.574 5.827 15.963 1.00 82.69 260 LEU A N 1
ATOM 2016 C CA . LEU A 1 260 ? -13.786 4.676 16.379 1.00 82.69 260 LEU A CA 1
ATOM 2017 C C . LEU A 1 260 ? -13.663 3.714 15.206 1.00 82.69 260 LEU A C 1
ATOM 2019 O O . LEU A 1 260 ? -14.625 3.044 14.849 1.00 82.69 260 LEU A O 1
ATOM 2023 N N . THR A 1 261 ? -12.458 3.594 14.662 1.00 83.12 261 THR A N 1
ATOM 2024 C CA . THR A 1 261 ? -12.113 2.517 13.733 1.00 83.12 261 THR A CA 1
ATOM 2025 C C . THR A 1 261 ? -11.193 1.535 14.438 1.00 83.12 261 THR A C 1
ATOM 2027 O O . THR A 1 261 ? -10.108 1.920 14.891 1.00 83.12 261 THR A O 1
ATOM 2030 N N . HIS A 1 262 ? -11.626 0.284 14.585 1.00 90.56 262 HIS A N 1
ATOM 2031 C CA . HIS A 1 262 ? -10.874 -0.716 15.341 1.00 90.56 262 HIS A CA 1
ATOM 2032 C C . HIS A 1 262 ? -11.139 -2.163 14.902 1.00 90.56 262 HIS A C 1
ATOM 2034 O O . HIS A 1 262 ? -12.068 -2.453 14.150 1.00 90.56 262 HIS A O 1
ATOM 2040 N N . LYS A 1 263 ? -10.314 -3.078 15.413 1.00 91.69 263 LYS A N 1
ATOM 2041 C CA . LYS A 1 263 ? -10.548 -4.527 15.414 1.00 91.69 263 LYS A CA 1
ATOM 2042 C C . LYS A 1 263 ? -10.295 -5.099 16.804 1.00 91.69 263 LYS A C 1
ATOM 2044 O O . LYS A 1 263 ? -9.473 -4.563 17.553 1.00 91.69 263 LYS A O 1
ATOM 2049 N N . ILE A 1 264 ? -10.955 -6.208 17.122 1.00 94.12 264 ILE A N 1
ATOM 2050 C CA . ILE A 1 264 ? -10.801 -6.921 18.392 1.00 94.12 264 ILE A CA 1
ATOM 2051 C C . ILE A 1 264 ? -10.352 -8.358 18.112 1.00 94.12 264 ILE A C 1
ATOM 2053 O O . ILE A 1 264 ? -10.986 -9.076 17.343 1.00 94.12 264 ILE A O 1
ATOM 2057 N N . TYR A 1 265 ? -9.256 -8.779 18.740 1.00 93.19 265 TYR A N 1
ATOM 2058 C CA . TYR A 1 265 ? -8.783 -10.163 18.784 1.00 93.19 265 TYR A CA 1
ATOM 2059 C C . TYR A 1 265 ? -9.187 -10.810 20.106 1.00 93.19 265 TYR A C 1
ATOM 2061 O O . TYR A 1 265 ? -8.907 -10.256 21.170 1.00 93.19 265 TYR A O 1
ATOM 2069 N N . ASN A 1 266 ? -9.825 -11.977 20.060 1.00 95.56 266 ASN A N 1
ATOM 2070 C CA . ASN A 1 266 ? -10.127 -12.747 21.260 1.00 95.56 266 ASN A CA 1
ATOM 2071 C C . ASN A 1 266 ? -8.949 -13.676 21.591 1.00 95.56 266 ASN A C 1
ATOM 2073 O O . ASN A 1 266 ? -8.659 -14.614 20.849 1.00 95.56 266 ASN A O 1
ATOM 2077 N N . LYS A 1 267 ? -8.268 -13.431 22.717 1.00 92.81 267 LYS A N 1
ATOM 2078 C CA . LYS A 1 267 ? -7.000 -14.100 23.052 1.00 92.81 267 LYS A CA 1
ATOM 2079 C C . LYS A 1 267 ? -7.176 -15.556 23.480 1.00 92.81 267 LYS A C 1
ATOM 2081 O O . LYS A 1 267 ? -6.198 -16.301 23.478 1.00 92.81 267 LYS A O 1
ATOM 2086 N N . GLY A 1 268 ? -8.381 -15.967 23.865 1.00 87.06 268 GLY A N 1
ATOM 2087 C CA . GLY A 1 268 ? -8.625 -17.308 24.378 1.00 87.06 268 GLY A CA 1
ATOM 2088 C C . GLY A 1 268 ? -10.090 -17.547 24.740 1.00 87.06 268 GLY A C 1
ATOM 2089 O O . GLY A 1 268 ? -10.938 -16.706 24.471 1.00 87.06 268 GLY A O 1
ATOM 2090 N N . PRO A 1 269 ? -10.424 -18.713 25.308 1.00 91.88 269 PRO A N 1
ATOM 2091 C CA . PRO A 1 269 ? -11.780 -18.994 25.771 1.00 91.88 269 PRO A CA 1
ATOM 2092 C C . PRO A 1 269 ? -12.210 -18.038 26.900 1.00 91.88 269 PRO A C 1
ATOM 2094 O O . PRO A 1 269 ? -11.358 -17.633 27.696 1.00 91.88 269 PRO A O 1
ATOM 2097 N N . PRO A 1 270 ? -13.516 -17.721 27.031 1.00 94.56 270 PRO A N 1
ATOM 2098 C CA . PRO A 1 270 ? -14.658 -18.177 26.223 1.00 94.56 270 PRO A CA 1
ATOM 2099 C C . PRO A 1 270 ? -14.848 -17.366 24.921 1.00 94.56 270 PRO A C 1
ATOM 2101 O O . PRO A 1 270 ? -14.066 -16.475 24.605 1.00 94.56 270 PRO A O 1
ATOM 2104 N N . VAL A 1 271 ? -15.898 -17.668 24.145 1.00 95.75 271 VAL A N 1
ATOM 2105 C CA . VAL A 1 271 ? -16.365 -16.766 23.073 1.00 95.75 271 VAL A CA 1
ATOM 2106 C C . VAL A 1 271 ? -16.620 -15.391 23.688 1.00 95.75 271 VAL A C 1
ATOM 2108 O O . VAL A 1 271 ? -17.322 -15.298 24.692 1.00 95.75 271 VAL A O 1
ATOM 2111 N N . MET A 1 272 ? -16.051 -14.336 23.109 1.00 95.62 272 MET A N 1
ATOM 2112 C CA . MET A 1 272 ? -16.352 -12.970 23.520 1.00 95.62 272 MET A CA 1
ATOM 2113 C C . MET A 1 272 ? -17.737 -12.619 22.988 1.00 95.62 272 MET A C 1
ATOM 2115 O O . MET A 1 272 ? -17.939 -12.633 21.778 1.00 95.62 272 MET A O 1
ATOM 2119 N N . MET A 1 273 ? -18.677 -12.342 23.889 1.00 94.81 273 MET A N 1
ATOM 2120 C CA . MET A 1 273 ? -20.046 -11.972 23.551 1.00 94.81 273 MET A CA 1
ATOM 2121 C C . MET A 1 273 ? -20.388 -10.602 24.132 1.00 94.81 273 MET A C 1
ATOM 2123 O O . MET A 1 273 ? -20.301 -10.386 25.349 1.00 94.81 273 MET A O 1
ATOM 2127 N N . CYS A 1 274 ? -20.815 -9.681 23.271 1.00 95.06 274 CYS A N 1
ATOM 2128 C CA . CYS A 1 274 ? -21.368 -8.400 23.693 1.00 95.06 274 CYS A CA 1
ATOM 2129 C C . CYS A 1 274 ? -22.590 -7.989 22.864 1.00 95.06 274 CYS A C 1
ATOM 2131 O O . CYS A 1 274 ? -22.824 -8.494 21.766 1.00 95.06 274 CYS A O 1
ATOM 2133 N N . LEU A 1 275 ? -23.389 -7.080 23.418 1.00 95.50 275 LEU A N 1
ATOM 2134 C CA . LEU A 1 275 ? -24.296 -6.260 22.624 1.00 95.50 275 LEU A CA 1
ATOM 2135 C C . LEU A 1 275 ? -23.639 -4.904 22.413 1.00 95.50 275 LEU A C 1
ATOM 2137 O O . LEU A 1 275 ? -23.278 -4.243 23.388 1.00 95.50 275 LEU A O 1
ATOM 2141 N N . ASP A 1 276 ? -23.530 -4.500 21.159 1.00 94.19 276 ASP A N 1
ATOM 2142 C CA . ASP A 1 276 ? -23.188 -3.141 20.774 1.00 94.19 276 ASP A CA 1
ATOM 2143 C C . ASP A 1 276 ? -24.469 -2.385 20.418 1.00 94.19 276 ASP A C 1
ATOM 2145 O O . ASP A 1 276 ? -25.189 -2.742 19.484 1.00 94.19 276 ASP A O 1
ATOM 2149 N N . VAL A 1 277 ? -24.792 -1.382 21.228 1.00 93.06 277 VAL A N 1
ATOM 2150 C CA . VAL A 1 277 ? -25.998 -0.570 21.098 1.00 93.06 277 VAL A CA 1
ATOM 2151 C C . VAL A 1 277 ? -25.606 0.824 20.629 1.00 93.06 277 VAL A C 1
ATOM 2153 O O . VAL A 1 277 ? -25.295 1.698 21.440 1.00 93.06 277 VAL A O 1
ATOM 2156 N N . GLU A 1 278 ? -25.677 1.028 19.320 1.00 89.88 278 GLU A N 1
ATOM 2157 C CA . GLU A 1 278 ? -25.485 2.312 18.655 1.00 89.88 278 GLU A CA 1
ATOM 2158 C C . GLU A 1 278 ? -26.688 3.240 18.907 1.00 89.88 278 GLU A C 1
ATOM 2160 O O . GLU A 1 278 ? -27.839 2.891 18.622 1.00 89.88 278 GLU A O 1
ATOM 2165 N N . LEU A 1 279 ? -26.436 4.457 19.392 1.00 86.12 279 LEU A N 1
ATOM 2166 C CA . LEU A 1 279 ? -27.439 5.481 19.710 1.00 86.12 279 LEU A CA 1
ATOM 2167 C C . LEU A 1 279 ? -27.766 6.339 18.471 1.00 86.12 279 LEU A C 1
ATOM 2169 O O . LEU A 1 279 ? -27.439 7.523 18.389 1.00 86.12 279 LEU A O 1
ATOM 2173 N N . ALA A 1 280 ? -28.422 5.726 17.485 1.00 67.06 280 ALA A N 1
ATOM 2174 C CA . ALA A 1 280 ? -28.709 6.309 16.170 1.00 67.06 280 ALA A CA 1
ATOM 2175 C C . ALA A 1 280 ? -29.598 7.578 16.182 1.00 67.06 280 ALA A C 1
ATOM 2177 O O . ALA A 1 280 ? -29.529 8.384 15.256 1.00 67.06 280 ALA A O 1
ATOM 2178 N N . GLY A 1 281 ? -30.422 7.780 17.217 1.00 57.56 281 GLY A N 1
ATOM 2179 C CA . GLY A 1 281 ? -31.459 8.824 17.255 1.00 57.56 281 GLY A CA 1
ATOM 2180 C C . GLY A 1 281 ? -31.022 10.257 17.598 1.00 57.56 281 GLY A C 1
ATOM 2181 O O . GLY A 1 281 ? -31.895 11.098 17.794 1.00 57.56 281 GLY A O 1
ATOM 2182 N N . PHE A 1 282 ? -29.722 10.558 17.714 1.00 50.66 282 PHE A N 1
ATOM 2183 C CA . PHE A 1 282 ? -29.226 11.875 18.170 1.00 50.66 282 PHE A CA 1
ATOM 2184 C C . PHE A 1 282 ? -28.564 12.737 17.081 1.00 50.66 282 PHE A C 1
ATOM 2186 O O . PHE A 1 282 ? -28.027 13.799 17.384 1.00 50.66 282 PHE A O 1
ATOM 2193 N N . GLN A 1 283 ? -28.601 12.324 15.811 1.00 46.56 283 GLN A N 1
ATOM 2194 C CA . GLN A 1 283 ? -27.779 12.947 14.763 1.00 46.56 283 GLN A CA 1
ATOM 2195 C C . GLN A 1 283 ? -28.314 14.256 14.144 1.00 46.56 283 GLN A C 1
ATOM 2197 O O . GLN A 1 283 ? -27.646 14.791 13.268 1.00 46.56 283 GLN A O 1
ATOM 2202 N N . ASN A 1 284 ? -29.445 14.823 14.590 1.00 36.06 284 ASN A N 1
ATOM 2203 C CA . ASN A 1 284 ? -30.020 16.031 13.960 1.00 36.06 284 ASN A CA 1
ATOM 2204 C C . ASN A 1 284 ? -30.408 17.183 14.902 1.00 36.06 284 ASN A C 1
ATOM 2206 O O . ASN A 1 284 ? -30.941 18.185 14.431 1.00 36.06 284 ASN A O 1
ATOM 2210 N N . GLU A 1 285 ? -30.118 17.111 16.201 1.00 35.44 285 GLU A N 1
ATOM 2211 C CA . GLU A 1 285 ? -30.355 18.246 17.101 1.00 35.44 285 GLU A CA 1
ATOM 2212 C C . GLU A 1 285 ? -29.037 18.729 17.700 1.00 35.44 285 GLU A C 1
ATOM 2214 O O . GLU A 1 285 ? -28.330 17.987 18.384 1.00 35.44 285 GLU A O 1
ATOM 2219 N N . ALA A 1 286 ? -28.703 19.996 17.439 1.00 32.09 286 ALA A N 1
ATOM 2220 C CA . ALA A 1 286 ? -27.613 20.663 18.134 1.00 32.09 286 ALA A CA 1
ATOM 2221 C C . ALA A 1 286 ? -27.831 20.516 19.654 1.00 32.09 286 ALA A C 1
ATOM 2223 O O . ALA A 1 286 ? -28.952 20.735 20.126 1.00 32.09 286 ALA A O 1
ATOM 2224 N N . PRO A 1 287 ? -26.795 20.170 20.444 1.00 37.19 287 PRO A N 1
ATOM 2225 C CA . PRO A 1 287 ? -26.928 20.116 21.893 1.00 37.19 287 PRO A CA 1
ATOM 2226 C C . PRO A 1 287 ? -27.470 21.465 22.391 1.00 37.19 287 PRO A C 1
ATOM 2228 O O . PRO A 1 287 ? -26.903 22.498 22.025 1.00 37.19 287 PRO A O 1
ATOM 2231 N N . PRO A 1 288 ? -28.533 21.514 23.214 1.00 34.75 288 PRO A N 1
ATOM 2232 C CA . PRO A 1 288 ? -29.020 22.789 23.721 1.00 34.75 288 PRO A CA 1
ATOM 2233 C C . PRO A 1 288 ? -27.893 23.484 24.497 1.00 34.75 288 PRO A C 1
ATOM 2235 O O . PRO A 1 288 ? -27.227 22.857 25.325 1.00 34.75 288 PRO A O 1
ATOM 2238 N N . ALA A 1 289 ? -27.689 24.781 24.230 1.00 37.25 289 ALA A N 1
ATOM 2239 C CA . ALA A 1 289 ? -26.574 25.591 24.746 1.00 37.25 289 ALA A CA 1
ATOM 2240 C C . ALA A 1 289 ? -26.457 25.588 26.286 1.00 37.25 289 ALA A C 1
ATOM 2242 O O . ALA A 1 289 ? -25.391 25.841 26.843 1.00 37.25 289 ALA A O 1
ATOM 2243 N N . LYS A 1 290 ? -27.549 25.242 26.975 1.00 31.23 290 LYS A N 1
ATOM 2244 C CA . LYS A 1 290 ? -27.565 24.723 28.342 1.00 31.23 290 LYS A CA 1
ATOM 2245 C C . LYS A 1 290 ? -28.541 23.552 28.390 1.00 31.23 290 LYS A C 1
ATOM 2247 O O . LYS A 1 290 ? -29.750 23.760 28.313 1.00 31.23 290 LYS A O 1
ATOM 2252 N N . ARG A 1 291 ? -28.034 22.327 28.551 1.00 38.97 291 ARG A N 1
ATOM 2253 C CA . ARG A 1 291 ? -28.877 21.202 28.977 1.00 38.97 291 ARG A CA 1
ATOM 2254 C C . ARG A 1 291 ? -29.366 21.526 30.394 1.00 38.97 291 ARG A C 1
ATOM 2256 O O . ARG A 1 291 ? -28.517 21.814 31.244 1.00 38.97 291 ARG A O 1
ATOM 2263 N N . PRO A 1 292 ? -30.681 21.527 30.677 1.00 33.41 292 PRO A N 1
ATOM 2264 C CA . PRO A 1 292 ? -31.131 21.610 32.056 1.00 33.41 292 PRO A CA 1
ATOM 2265 C C . PRO A 1 292 ? -30.467 20.472 32.832 1.00 33.41 292 PRO A C 1
ATOM 2267 O O . PRO A 1 292 ? -30.361 19.349 32.332 1.00 33.41 292 PRO A O 1
ATOM 2270 N N . LYS A 1 293 ? -29.982 20.765 34.040 1.00 35.44 293 LYS A N 1
ATOM 2271 C CA . LYS A 1 293 ? -29.643 19.726 35.010 1.00 35.44 293 LYS A CA 1
ATOM 2272 C C . LYS A 1 293 ? -30.969 19.019 35.293 1.00 35.44 293 LYS A C 1
ATOM 2274 O O . LYS A 1 293 ? -31.771 19.515 36.074 1.00 35.44 293 LYS A O 1
ATOM 2279 N N . ILE A 1 294 ? -31.260 17.940 34.571 1.00 42.50 294 ILE A N 1
ATOM 2280 C CA . ILE A 1 294 ? -32.366 17.065 34.935 1.00 42.50 294 ILE A CA 1
ATOM 2281 C C . ILE A 1 294 ? -31.860 16.369 36.189 1.00 42.50 294 ILE A C 1
ATOM 2283 O O . ILE A 1 294 ? -31.072 15.421 36.093 1.00 42.50 294 ILE A O 1
ATOM 2287 N N . GLU A 1 295 ? -32.233 16.908 37.353 1.00 46.12 295 GLU A N 1
ATOM 2288 C CA . GLU A 1 295 ? -32.153 16.164 38.605 1.00 46.12 295 GLU A CA 1
ATOM 2289 C C . GLU A 1 295 ? -32.720 14.782 38.312 1.00 46.12 295 GLU A C 1
ATOM 2291 O O . GLU A 1 295 ? -33.796 14.659 37.721 1.00 46.12 295 GLU A O 1
ATOM 2296 N N . SER A 1 296 ? -31.916 13.748 38.562 1.00 49.50 296 SER A N 1
ATOM 2297 C CA . SER A 1 296 ? -32.339 12.382 38.305 1.00 49.50 296 SER A CA 1
ATOM 2298 C C . SER A 1 296 ? -33.684 12.183 38.991 1.00 49.50 296 SER A C 1
ATOM 2300 O O . SER A 1 296 ? -33.732 12.355 40.206 1.00 49.50 296 SER A O 1
ATOM 2302 N N . PRO A 1 297 ? -34.773 11.890 38.255 1.00 58.75 297 PRO A N 1
ATOM 2303 C CA . PRO A 1 297 ? -36.018 11.566 38.923 1.00 58.75 297 PRO A CA 1
ATOM 2304 C C . PRO A 1 297 ? -35.740 10.374 39.834 1.00 58.75 297 PRO A C 1
ATOM 2306 O O . PRO A 1 297 ? -34.984 9.480 39.436 1.00 58.75 297 PRO A O 1
ATOM 2309 N N . ASP A 1 298 ? -36.315 10.377 41.037 1.00 60.91 298 ASP A N 1
ATOM 2310 C CA . ASP A 1 298 ? -36.198 9.248 41.954 1.00 60.91 298 ASP A CA 1
ATOM 2311 C C . ASP A 1 298 ? -36.640 7.987 41.216 1.00 60.91 298 ASP A C 1
ATOM 2313 O O . ASP A 1 298 ? -37.806 7.821 40.839 1.00 60.91 298 ASP A O 1
ATOM 2317 N N . LEU A 1 299 ? -35.674 7.119 40.929 1.00 70.06 299 LEU A N 1
ATOM 2318 C CA . LEU A 1 299 ? -35.970 5.836 40.329 1.00 70.06 299 LEU A CA 1
ATOM 2319 C C . LEU A 1 299 ? -36.524 4.905 41.403 1.00 70.06 299 LEU A C 1
ATOM 2321 O O . LEU A 1 299 ? -36.134 5.008 42.569 1.00 70.06 299 LEU A O 1
ATOM 2325 N N . PRO A 1 300 ? -37.417 3.975 41.029 1.00 71.19 300 PRO A N 1
ATOM 2326 C CA . PRO A 1 300 ? -37.923 2.993 41.970 1.00 71.19 300 PRO A CA 1
ATOM 2327 C C . PRO A 1 300 ? -36.773 2.226 42.629 1.00 71.19 300 PRO A C 1
ATOM 2329 O O . PRO A 1 300 ? -35.748 1.945 41.997 1.00 71.19 300 PRO A O 1
ATOM 2332 N N . ALA A 1 301 ? -36.967 1.856 43.895 1.00 76.75 301 ALA A N 1
ATOM 2333 C CA . ALA A 1 301 ? -35.986 1.100 44.662 1.00 76.75 301 ALA A CA 1
ATOM 2334 C C . ALA A 1 301 ? -35.524 -0.159 43.903 1.00 76.75 301 ALA A C 1
ATOM 2336 O O . ALA A 1 301 ? -36.321 -0.838 43.254 1.00 76.75 301 ALA A O 1
ATOM 2337 N N . GLY A 1 302 ? -34.228 -0.467 43.983 1.00 81.75 302 GLY A N 1
ATOM 2338 C CA . GLY A 1 302 ? -33.613 -1.624 43.320 1.00 81.75 302 GLY A CA 1
ATOM 2339 C C . GLY A 1 302 ? -32.863 -1.308 42.021 1.00 81.75 302 GLY A C 1
ATOM 2340 O O . GLY A 1 302 ? -32.013 -2.101 41.627 1.00 81.75 302 GLY A O 1
ATOM 2341 N N . LEU A 1 303 ? -33.092 -0.146 41.394 1.00 85.75 303 LEU A N 1
ATOM 2342 C CA . LEU A 1 303 ? -32.286 0.320 40.260 1.00 85.75 303 LEU A CA 1
ATOM 2343 C C . LEU A 1 303 ? -31.063 1.102 40.745 1.00 85.75 303 LEU A C 1
ATOM 2345 O O . LEU A 1 303 ? -31.178 2.207 41.272 1.00 85.75 303 LEU A O 1
ATOM 2349 N N . ARG A 1 304 ? -29.870 0.549 40.526 1.00 87.38 304 ARG A N 1
ATOM 2350 C CA . ARG A 1 304 ? -28.595 1.189 40.874 1.00 87.38 304 ARG A CA 1
ATOM 2351 C C . ARG A 1 304 ? -27.975 1.822 39.634 1.00 87.38 304 ARG A C 1
ATOM 2353 O O . ARG A 1 304 ? -27.616 1.104 38.706 1.00 87.38 304 ARG A O 1
ATOM 2360 N N . LEU A 1 305 ? -27.814 3.146 39.616 1.00 86.19 305 LEU A N 1
ATOM 2361 C CA . LEU A 1 305 ? -27.124 3.851 38.530 1.00 86.19 305 LEU A CA 1
ATOM 2362 C C . LEU A 1 305 ? -25.667 3.375 38.434 1.00 86.19 305 LEU A C 1
ATOM 2364 O O . LEU A 1 305 ? -24.920 3.453 39.408 1.00 86.19 305 LEU A O 1
ATOM 2368 N N . THR A 1 306 ? -25.265 2.894 37.260 1.00 85.69 306 THR A N 1
ATOM 2369 C CA . THR A 1 306 ? -23.893 2.440 36.984 1.00 85.69 306 THR A CA 1
ATOM 2370 C C . THR A 1 306 ? -23.171 3.338 35.990 1.00 85.69 306 THR A C 1
ATOM 2372 O O . THR A 1 306 ? -21.958 3.516 36.108 1.00 85.69 306 THR A O 1
ATOM 2375 N N . LYS A 1 307 ? -23.893 3.957 35.044 1.00 84.19 307 LYS A N 1
ATOM 2376 C CA . LYS A 1 307 ? -23.333 4.965 34.132 1.00 84.19 307 LYS A CA 1
ATOM 2377 C C . LYS A 1 307 ? -24.295 6.099 33.842 1.00 84.19 307 LYS A C 1
ATOM 2379 O O . LYS A 1 307 ? -25.478 5.878 33.612 1.00 84.19 307 LYS A O 1
ATOM 2384 N N . GLU A 1 308 ? -23.740 7.300 33.737 1.00 83.62 308 GLU A N 1
ATOM 2385 C CA . GLU A 1 308 ? -24.447 8.496 33.291 1.00 83.62 308 GLU A CA 1
ATOM 2386 C C . GLU A 1 308 ? -23.598 9.274 32.277 1.00 83.62 308 GLU A C 1
ATOM 2388 O O . GLU A 1 308 ? -22.417 9.573 32.509 1.00 83.62 308 GLU A O 1
ATOM 2393 N N . ARG A 1 309 ? -24.207 9.569 31.124 1.00 76.19 309 ARG A N 1
ATOM 2394 C CA . ARG A 1 309 ? -23.650 10.378 30.038 1.00 76.19 309 ARG A CA 1
ATOM 2395 C C . ARG A 1 309 ? -24.750 11.235 29.400 1.00 76.19 309 ARG A C 1
ATOM 2397 O O . ARG A 1 309 ? -25.935 10.927 29.543 1.00 76.19 309 ARG A O 1
ATOM 2404 N N . PRO A 1 310 ? -24.393 12.313 28.683 1.00 69.19 310 PRO A N 1
ATOM 2405 C CA . PRO A 1 310 ? -25.371 13.087 27.931 1.00 69.19 310 PRO A CA 1
ATOM 2406 C C . PRO A 1 310 ? -26.110 12.194 26.915 1.00 69.19 310 PRO A C 1
ATOM 2408 O O . PRO A 1 310 ? -25.517 11.746 25.949 1.00 69.19 310 PRO A O 1
ATOM 2411 N N . GLY A 1 311 ? -27.409 11.946 27.122 1.00 70.88 311 GLY A N 1
ATOM 2412 C CA . GLY A 1 311 ? -28.243 11.139 26.214 1.00 70.88 311 GLY A CA 1
ATOM 2413 C C . GLY A 1 311 ? -28.465 9.678 26.629 1.00 70.88 311 GLY A C 1
ATOM 2414 O O . GLY A 1 311 ? -29.364 9.044 26.082 1.00 70.88 311 GLY A O 1
ATOM 2415 N N . ALA A 1 312 ? -27.737 9.156 27.626 1.00 80.19 312 ALA A N 1
ATOM 2416 C CA . ALA A 1 312 ? -27.923 7.786 28.110 1.00 80.19 312 ALA A CA 1
ATOM 2417 C C . ALA A 1 312 ? -27.592 7.615 29.603 1.00 80.19 312 ALA A C 1
ATOM 2419 O O . ALA A 1 312 ? -26.603 8.140 30.120 1.00 80.19 312 ALA A O 1
ATOM 2420 N N . ARG A 1 313 ? -28.404 6.807 30.294 1.00 84.69 313 ARG A N 1
ATOM 2421 C CA . ARG A 1 313 ? -28.143 6.325 31.656 1.00 84.69 313 ARG A CA 1
ATOM 2422 C C . ARG A 1 313 ? -28.283 4.809 31.692 1.00 84.69 313 ARG A C 1
ATOM 2424 O O . ARG A 1 313 ? -29.198 4.264 31.080 1.00 84.69 313 ARG A O 1
ATOM 2431 N N . VAL A 1 314 ? -27.405 4.149 32.437 1.00 88.31 314 VAL A N 1
ATOM 2432 C CA . VAL A 1 314 ? -27.410 2.696 32.629 1.00 88.31 314 VAL A CA 1
ATOM 2433 C C . VAL A 1 314 ? -27.628 2.411 34.104 1.00 88.31 314 VAL A C 1
ATOM 2435 O O . VAL A 1 314 ? -26.946 2.981 34.957 1.00 88.31 314 VAL A O 1
ATOM 2438 N N . HIS A 1 315 ? -28.583 1.534 34.388 1.00 88.38 315 HIS A N 1
ATOM 2439 C CA . HIS A 1 315 ? -28.908 1.096 35.738 1.00 88.38 315 HIS A CA 1
ATOM 2440 C C . HIS A 1 315 ? -28.823 -0.422 35.798 1.00 88.38 315 HIS A C 1
ATOM 2442 O O . HIS A 1 315 ? -29.293 -1.100 34.884 1.00 88.38 315 HIS A O 1
ATOM 2448 N N . ASN A 1 316 ? -28.267 -0.944 36.885 1.00 88.69 316 ASN A N 1
ATOM 2449 C CA . ASN A 1 316 ? -28.311 -2.366 37.182 1.00 88.69 316 ASN A CA 1
ATOM 2450 C C . ASN A 1 316 ? -29.523 -2.663 38.059 1.00 88.69 316 ASN A C 1
ATOM 2452 O O . ASN A 1 316 ? -29.805 -1.930 39.011 1.00 88.69 316 ASN A O 1
ATOM 2456 N N . LEU A 1 317 ? -30.194 -3.763 37.739 1.00 88.00 317 LEU A N 1
ATOM 2457 C CA . LEU A 1 317 ? -31.243 -4.362 38.545 1.00 88.00 317 LEU A CA 1
ATOM 2458 C C . LEU A 1 317 ? -30.832 -5.801 38.844 1.00 88.00 317 LEU A C 1
ATOM 2460 O O . LEU A 1 317 ? -30.784 -6.631 37.938 1.00 88.00 317 LEU A O 1
ATOM 2464 N N . ASP A 1 318 ? -30.539 -6.086 40.107 1.00 86.50 318 ASP A N 1
ATOM 2465 C CA . ASP A 1 318 ? -30.183 -7.429 40.551 1.00 86.50 318 ASP A CA 1
ATOM 2466 C C . ASP A 1 318 ? -31.465 -8.143 41.019 1.00 86.50 318 ASP A C 1
ATOM 2468 O O . ASP A 1 318 ? -32.068 -7.756 42.021 1.00 86.50 318 ASP A O 1
ATOM 2472 N N . LEU A 1 319 ? -31.913 -9.164 40.279 1.00 85.62 319 LEU A N 1
ATOM 2473 C CA . LEU A 1 319 ? -33.097 -9.966 40.614 1.00 85.62 319 LEU A CA 1
ATOM 2474 C C . LEU A 1 319 ? -32.691 -11.375 41.036 1.00 85.62 319 LEU A C 1
ATOM 2476 O O . LEU A 1 319 ? -32.058 -12.102 40.274 1.00 85.62 319 LEU A O 1
ATOM 2480 N N . ALA A 1 320 ? -33.094 -11.775 42.242 1.00 85.69 320 ALA A N 1
ATOM 2481 C CA . ALA A 1 320 ? -32.947 -13.153 42.698 1.00 85.69 320 ALA A CA 1
ATOM 2482 C C . ALA A 1 320 ? -33.971 -14.077 42.014 1.00 85.69 320 ALA A C 1
ATOM 2484 O O . ALA A 1 320 ? -35.053 -13.643 41.615 1.00 85.69 320 ALA A O 1
ATOM 2485 N N . ALA A 1 321 ? -33.644 -15.366 41.904 1.00 85.50 321 ALA A N 1
ATOM 2486 C CA . ALA A 1 321 ? -34.551 -16.362 41.339 1.00 85.50 321 ALA A CA 1
ATOM 2487 C C . ALA A 1 321 ? -35.880 -16.410 42.117 1.00 85.50 321 ALA A C 1
ATOM 2489 O O . ALA A 1 321 ? -35.885 -16.482 43.343 1.00 85.50 321 ALA A O 1
ATOM 2490 N N . GLY A 1 322 ? -37.002 -16.368 41.392 1.00 87.12 322 GLY A N 1
ATOM 2491 C CA . GLY A 1 322 ? -38.351 -16.341 41.972 1.00 87.12 322 GLY A CA 1
ATOM 2492 C C . GLY A 1 322 ? -38.822 -14.966 42.460 1.00 87.12 322 GLY A C 1
ATOM 2493 O O . GLY A 1 322 ? -39.991 -14.826 42.811 1.00 87.12 322 GLY A O 1
ATOM 2494 N N . SER A 1 323 ? -37.960 -13.947 42.451 1.00 88.56 323 SER A N 1
ATOM 2495 C CA . SER A 1 323 ? -38.335 -12.578 42.808 1.00 88.56 323 SER A CA 1
ATOM 2496 C C . SER A 1 323 ? -38.906 -11.815 41.614 1.00 88.56 323 SER A C 1
ATOM 2498 O O . SER A 1 323 ? -38.549 -12.056 40.461 1.00 88.56 323 SER A O 1
ATOM 2500 N N . SER A 1 324 ? -39.754 -10.831 41.903 1.00 87.00 324 SER A N 1
ATOM 2501 C CA . SER A 1 324 ? -40.278 -9.881 40.922 1.00 87.00 324 SER A CA 1
ATOM 2502 C C . SER A 1 324 ? -39.886 -8.457 41.290 1.00 87.00 324 SER A C 1
ATOM 2504 O O . SER A 1 324 ? -39.834 -8.109 42.470 1.00 87.00 324 SER A O 1
ATOM 2506 N N . TRP A 1 325 ? -39.695 -7.612 40.282 1.00 87.00 325 TRP A N 1
ATOM 2507 C CA . TRP A 1 325 ? -39.570 -6.171 40.462 1.00 87.00 325 TRP A CA 1
ATOM 2508 C C . TRP A 1 325 ? -40.613 -5.455 39.617 1.00 87.00 325 TRP A C 1
ATOM 2510 O O . TRP A 1 325 ? -40.844 -5.807 38.462 1.00 87.00 325 TRP A O 1
ATOM 2520 N N . SER A 1 326 ? -41.231 -4.440 40.208 1.00 84.06 326 SER A N 1
ATOM 2521 C CA . SER A 1 326 ? -42.178 -3.558 39.540 1.00 84.06 326 SER A CA 1
ATOM 2522 C C . SER A 1 326 ? -41.855 -2.124 39.920 1.00 84.06 326 SER A C 1
ATOM 2524 O O . SER A 1 326 ? -41.719 -1.809 41.102 1.00 84.06 326 SER A O 1
ATOM 2526 N N . GLY A 1 327 ? -41.776 -1.245 38.932 1.00 80.06 327 GLY A N 1
ATOM 2527 C CA . GLY A 1 327 ? -41.495 0.159 39.165 1.00 80.06 327 GLY A CA 1
ATOM 2528 C C . GLY A 1 327 ? -41.835 0.998 37.946 1.00 80.06 327 GLY A C 1
ATOM 2529 O O . GLY A 1 327 ? -41.793 0.524 36.810 1.00 80.06 327 GLY A O 1
ATOM 2530 N N . ARG A 1 328 ? -42.179 2.263 38.184 1.00 78.12 328 ARG A N 1
ATOM 2531 C CA . ARG A 1 328 ? -42.404 3.225 37.108 1.00 78.12 328 ARG A CA 1
ATOM 2532 C C . ARG A 1 328 ? -41.062 3.751 36.619 1.00 78.12 328 ARG A C 1
ATOM 2534 O O . ARG A 1 328 ? -40.310 4.326 37.397 1.00 78.12 328 ARG A O 1
ATOM 2541 N N . ILE A 1 329 ? -40.790 3.603 35.327 1.00 77.19 329 ILE A N 1
ATOM 2542 C CA . ILE A 1 329 ? -39.634 4.232 34.689 1.00 77.19 329 ILE A CA 1
ATOM 2543 C C . ILE A 1 329 ? -40.103 5.562 34.087 1.00 77.19 329 ILE A C 1
ATOM 2545 O O . ILE A 1 329 ? -40.877 5.544 33.132 1.00 77.19 329 ILE A O 1
ATOM 2549 N N . PRO A 1 330 ? -39.676 6.720 34.620 1.00 70.38 330 PRO A N 1
ATOM 2550 C CA . PRO A 1 330 ? -40.157 8.034 34.189 1.00 70.38 330 PRO A CA 1
ATOM 2551 C C . PRO A 1 330 ? -39.487 8.517 32.888 1.00 70.38 330 PRO A C 1
ATOM 2553 O O . PRO A 1 330 ? -39.413 9.716 32.635 1.00 70.38 330 PRO A O 1
ATOM 2556 N N . PHE A 1 331 ? -38.968 7.601 32.068 1.00 71.19 331 PHE A N 1
ATOM 2557 C CA . PHE A 1 331 ? -38.294 7.918 30.812 1.00 71.19 331 PHE A CA 1
ATOM 2558 C C . PHE A 1 331 ? -39.167 7.504 29.632 1.00 71.19 331 PHE A C 1
ATOM 2560 O O . PHE A 1 331 ? -39.727 6.412 29.612 1.00 71.19 331 PHE A O 1
ATOM 2567 N N . HIS A 1 332 ? -39.221 8.351 28.604 1.00 66.25 332 HIS A N 1
ATOM 2568 C CA . HIS A 1 332 ? -39.963 8.063 27.372 1.00 66.25 332 HIS A CA 1
ATOM 2569 C C . HIS A 1 332 ? -39.392 6.876 26.580 1.00 66.25 332 HIS A C 1
ATOM 2571 O O . HIS A 1 332 ? -40.073 6.325 25.718 1.00 66.25 332 HIS A O 1
ATOM 2577 N N . ARG A 1 333 ? -38.133 6.500 26.840 1.00 74.81 333 ARG A N 1
ATOM 2578 C CA . ARG A 1 333 ? -37.395 5.456 26.123 1.00 74.81 333 ARG A CA 1
ATOM 2579 C C . ARG A 1 333 ? -36.582 4.642 27.126 1.00 74.81 333 ARG A C 1
ATOM 2581 O O . ARG A 1 333 ? -35.840 5.219 27.919 1.00 74.81 333 ARG A O 1
ATOM 2588 N N . ALA A 1 334 ? -36.711 3.321 27.081 1.00 78.75 334 ALA A N 1
ATOM 2589 C CA . ALA A 1 334 ? -35.942 2.399 27.907 1.00 78.75 334 ALA A CA 1
ATOM 2590 C C . ALA A 1 334 ? -35.590 1.147 27.096 1.00 78.75 334 ALA A C 1
ATOM 2592 O O . ALA A 1 334 ? -36.431 0.625 26.364 1.00 78.75 334 ALA A O 1
ATOM 2593 N N . LEU A 1 335 ? -34.353 0.674 27.242 1.00 83.62 335 LEU A N 1
ATOM 2594 C CA . LEU A 1 335 ? -33.888 -0.608 26.725 1.00 83.62 335 LEU A CA 1
ATOM 2595 C C . LEU A 1 335 ? -33.552 -1.496 27.922 1.00 83.62 335 LEU A C 1
ATOM 2597 O O . LEU A 1 335 ? -32.732 -1.119 28.757 1.00 83.62 335 LEU A O 1
ATOM 2601 N N . PHE A 1 336 ? -34.186 -2.663 28.001 1.00 84.75 336 PHE A N 1
ATOM 2602 C CA . PHE A 1 336 ? -33.877 -3.665 29.015 1.00 84.75 336 PHE A CA 1
ATOM 2603 C C . PHE A 1 336 ? -32.950 -4.712 28.413 1.00 84.75 336 PHE A C 1
ATOM 2605 O O . PHE A 1 336 ? -33.287 -5.347 27.416 1.00 84.75 336 PHE A O 1
ATOM 2612 N N . VAL A 1 337 ? -31.789 -4.889 29.035 1.00 85.81 337 VAL A N 1
ATOM 2613 C CA . VAL A 1 337 ? -30.800 -5.891 28.642 1.00 85.81 337 VAL A CA 1
ATOM 2614 C C . VAL A 1 337 ? -30.731 -6.933 29.749 1.00 85.81 337 VAL A C 1
ATOM 2616 O O . VAL A 1 337 ? -30.362 -6.618 30.878 1.00 85.81 337 VAL A O 1
ATOM 2619 N N . VAL A 1 338 ? -31.122 -8.169 29.438 1.00 82.50 338 VAL A N 1
ATOM 2620 C CA . VAL A 1 338 ? -31.119 -9.277 30.400 1.00 82.50 338 VAL A CA 1
ATOM 2621 C C . VAL A 1 338 ? -29.833 -10.069 30.234 1.00 82.50 338 VAL A C 1
ATOM 2623 O O . VAL A 1 338 ? -29.544 -10.579 29.153 1.00 82.50 338 VAL A O 1
ATOM 2626 N N . HIS A 1 339 ? -29.056 -10.167 31.309 1.00 74.75 339 HIS A N 1
ATOM 2627 C CA . HIS A 1 339 ? -27.822 -10.938 31.322 1.00 74.75 339 HIS A CA 1
ATOM 2628 C C . HIS A 1 339 ? -28.105 -12.449 31.212 1.00 74.75 339 HIS A C 1
ATOM 2630 O O . HIS A 1 339 ? -29.085 -12.952 31.761 1.00 74.75 339 HIS A O 1
ATOM 2636 N N . CYS A 1 340 ? -27.242 -13.170 30.489 1.00 64.69 340 CYS A N 1
ATOM 2637 C CA . CYS A 1 340 ? -27.347 -14.607 30.217 1.00 64.69 340 CYS A CA 1
ATOM 2638 C C . CYS A 1 340 ? -27.607 -15.435 31.497 1.00 64.69 340 CYS A C 1
ATOM 2640 O O . CYS A 1 340 ? -26.988 -15.185 32.533 1.00 64.69 340 CYS A O 1
ATOM 2642 N N . GLY A 1 341 ? -28.509 -16.425 31.398 1.00 64.94 341 GLY A N 1
ATOM 2643 C CA . GLY A 1 341 ? -28.818 -17.406 32.452 1.00 64.94 341 GLY A CA 1
ATOM 2644 C C . GLY A 1 341 ? -30.153 -17.214 33.183 1.00 64.94 341 GLY A C 1
ATOM 2645 O O . GLY A 1 341 ? -30.532 -18.074 33.974 1.00 64.94 341 GLY A O 1
ATOM 2646 N N . ALA A 1 342 ? -30.888 -16.130 32.916 1.00 67.25 342 ALA A N 1
ATOM 2647 C CA . ALA A 1 342 ? -32.178 -15.857 33.549 1.00 67.25 342 ALA A CA 1
ATOM 2648 C C . ALA A 1 342 ? -33.359 -16.089 32.591 1.00 67.25 342 ALA A C 1
ATOM 2650 O O . ALA A 1 342 ? -33.401 -15.536 31.492 1.00 67.25 342 ALA A O 1
ATOM 2651 N N . HIS A 1 343 ? -34.362 -16.848 33.039 1.00 72.06 343 HIS A N 1
ATOM 2652 C CA . HIS A 1 343 ? -35.694 -16.837 32.435 1.00 72.06 343 HIS A CA 1
ATOM 2653 C C . HIS A 1 343 ? -36.513 -15.737 33.105 1.00 72.06 343 HIS A C 1
ATOM 2655 O O . HIS A 1 343 ? -36.924 -15.876 34.256 1.00 72.06 343 HIS A O 1
ATOM 2661 N N . VAL A 1 344 ? -36.718 -14.630 32.394 1.00 76.94 344 VAL A N 1
ATOM 2662 C CA . VAL A 1 344 ? -37.468 -13.479 32.903 1.00 76.94 344 VAL A CA 1
ATOM 2663 C C . VAL A 1 344 ? -38.805 -13.398 32.178 1.00 76.94 344 VAL A C 1
ATOM 2665 O O . VAL A 1 344 ? -38.847 -13.329 30.951 1.00 76.94 344 VAL A O 1
ATOM 2668 N N . GLN A 1 345 ? -39.897 -13.379 32.939 1.00 77.44 345 GLN A N 1
ATOM 2669 C CA . GLN A 1 345 ? -41.210 -12.991 32.438 1.00 77.44 345 GLN A CA 1
ATOM 2670 C C . GLN A 1 345 ? -41.403 -11.502 32.726 1.00 77.44 345 GLN A C 1
ATOM 2672 O O . GLN A 1 345 ? -41.365 -11.078 33.879 1.00 77.44 345 GLN A O 1
ATOM 2677 N N . GLY A 1 346 ? -41.583 -10.707 31.675 1.00 75.75 346 GLY A N 1
ATOM 2678 C CA . GLY A 1 346 ? -41.797 -9.266 31.776 1.00 75.75 346 GLY A CA 1
ATOM 2679 C C . GLY A 1 346 ? -43.114 -8.844 31.136 1.00 75.75 346 GLY A C 1
ATOM 2680 O O . GLY A 1 346 ? -43.591 -9.484 30.201 1.00 75.75 346 GLY A O 1
ATOM 2681 N N . GLY A 1 347 ? -43.683 -7.747 31.629 1.00 71.94 347 GLY A N 1
ATOM 2682 C CA . GLY A 1 347 ? -44.826 -7.064 31.032 1.00 71.94 347 GLY A CA 1
ATOM 2683 C C . GLY A 1 347 ? -44.651 -5.555 31.171 1.00 71.94 347 GLY A C 1
ATOM 2684 O O . GLY A 1 347 ? -44.186 -5.076 32.205 1.00 71.94 347 GLY A O 1
ATOM 2685 N N . LEU A 1 348 ? -44.991 -4.807 30.123 1.00 71.31 348 LEU A N 1
ATOM 2686 C CA . LEU A 1 348 ? -45.122 -3.354 30.207 1.00 71.31 348 LEU A CA 1
ATOM 2687 C C . LEU A 1 348 ? -46.547 -3.049 30.681 1.00 71.31 348 LEU A C 1
ATOM 2689 O O . LEU A 1 348 ? -47.500 -3.537 30.080 1.00 71.31 348 LEU A O 1
ATOM 2693 N N . GLY A 1 349 ? -46.685 -2.282 31.765 1.00 64.81 349 GLY A N 1
ATOM 2694 C CA . GLY A 1 349 ? -47.980 -1.728 32.171 1.00 64.81 349 GLY A CA 1
ATOM 2695 C C . GLY A 1 349 ? -48.477 -0.665 31.184 1.00 64.81 349 GLY A C 1
ATOM 2696 O O . GLY A 1 349 ? -47.753 -0.286 30.259 1.00 64.81 349 GLY A O 1
ATOM 2697 N N . ASP A 1 350 ? -49.697 -0.170 31.391 1.00 60.16 350 ASP A N 1
ATOM 2698 C CA . ASP A 1 350 ? -50.309 0.831 30.512 1.00 60.16 350 ASP A CA 1
ATOM 2699 C C . ASP A 1 350 ? -49.431 2.087 30.364 1.00 60.16 350 ASP A C 1
ATOM 2701 O O . ASP A 1 350 ? -48.896 2.629 31.338 1.00 60.16 350 ASP A O 1
ATOM 2705 N N . ARG A 1 351 ? -49.284 2.561 29.119 1.00 54.81 351 ARG A N 1
ATOM 2706 C CA . ARG A 1 351 ? -48.711 3.882 28.831 1.00 54.81 351 ARG A CA 1
ATOM 2707 C C . ARG A 1 351 ? -49.757 4.926 29.230 1.00 54.81 351 ARG A C 1
ATOM 2709 O O . ARG A 1 351 ? -50.772 5.031 28.551 1.00 54.81 351 ARG A O 1
ATOM 2716 N N . LEU A 1 352 ? -49.519 5.642 30.329 1.00 49.78 352 LEU A N 1
ATOM 2717 C CA . LEU A 1 352 ? -50.333 6.792 30.743 1.00 49.78 352 LEU A CA 1
ATOM 2718 C C . LEU A 1 352 ? -50.070 8.015 29.868 1.00 49.78 352 LEU A C 1
ATOM 2720 O O . LEU A 1 352 ? -48.871 8.297 29.621 1.00 49.78 352 LEU A O 1
#

Organism: Symbiodinium pilosum (NCBI:txid2952)

Sequence (352 aa):
MTKACMELLINDFTRRNFVDGRVARLPTVIPRPEPNSGLPAAFSDVLREPLRGRPAVLRLKPDMKHAVCGYRVLIRNLIHLANLPAAAFAESIDRCMNMPALSVTLEDLHKSLLAVVKDPSTLGKISYEPDSELCAKLSTFHQNMDATRARALGMMGDSSAAAIAADFAAEYVDPALLKPVVEIYEEPRHWLAFANEHVRVFRVENPPGDTTLMHVHRVDSLYFFFTAASVQGTKLNEEPKDDVLTCGEVRYGDHGNCLLTHKIYNKGPPVMMCLDVELAGFQNEAPPAKRPKIESPDLPAGLRLTKERPGARVHNLDLAAGSSWSGRIPFHRALFVVHCGAHVQGGLGDRL

pLDDT: mean 84.87, std 14.14, range [31.23, 97.31]

Foldseek 3Di:
DVVVVVQVVQLVCCVVVVDLDAAEDEFAEEQDLDADPDLCNLLNQLQNQFLQQHEGEAQADQFQKGWYAYPVLVVVLVVLLVPDDSVLCVVDSRNYFYADTDIDGSNQLNVLNVVQAQASLLTHHYDYNYDPVSHVVSVPDDRHGPRVSSVVSPRDGDPGSNSSSNVCSVPNHDVVSRQDAAELCVKPQWQFPDDDLFKTKTKGWAAAQGKIGFYKDQAKKKKFWQDFFWKWKDWRPDDIDIDTDDHRDIDIDHCPVPMTTIMMHTNGDDTTIIMIMGGNNPPPDDDPPDDPPPPPPDWPPQWAWDDDDVPDTDTDHDDDPPDDDDTDDPDPDDDDDDHPPDDDDDDDDDDD